Protein 3K8W (pdb70)

Sequence (296 aa):
DAAGLAISDRMTAQIKGLTQAQRNANDGISLAQTAEGALGEISNNLQRIRELAVQASNGTNTQTDRDALQAEVTQLQSEIQRVAEQTSFNGQKLLDGSFNGVQQFQIGANAGETIGVSKIMNAQTASLGGSLTRTTSTIDATDLTKYDTAMAAGDLTINGVDVGKIDAASTAQERAAQLTEAINRVSSQTNVGASYDKTTGQVTLTSNAAIAVAGAANDATVAGWANNATTGTATTTTGINSLTVSSFTNAQQTITQIDNALKDINTARADLGAVQNRFTSTVANLQSMTENLSSAL

Secondary structure (DSSP, 8-state):
-HHHHHHHHHHHHHHHHHHHHHHHHHHHHHHHHHHHHHHHHHHHHHHHHHHHHHHHTSTT--HHHHHHHHHHHHHHHHHHHHHHHH-EETTEE-SSS---EEEEE-SSSTT-EEEEEPPP--STTTTT-EEEEEEEEEEGGG-TTTTS-B-TTSSEETTEE---BPPPSSHHHHHHHHHHHHHHTHHHHSEEEEEETTTTEEEEEESS-EEEESS---HHHHSS--EEEESEEEEEESSTT---SSHHHHHHHHHHHHHHHHHHHHHHHHHHHHHHHHHHHHHHHHHHHHHHHHH-

Radius of gyration: 28.45 Å; Cα contacts (8 Å, |Δi|>4): 574; chains: 1; bounding box: 33×38×103 Å

Organism: NCBI:txid90322

InterPro domains:
  IPR001029 Flagellin, N-terminal domain [PF00669] (5-142)
  IPR001029 Flagellin, N-terminal domain [PR00207] (37-54)
  IPR001029 Flagellin, N-terminal domain [PR00207] (76-95)
  IPR001029 Flagellin, N-terminal domain [PR00207] (111-134)
  IPR001492 Flagellin [PTHR42792] (3-383)
  IPR010810 Flagellin hook, IN motif [PF07196] (197-250)
  IPR042187 Flagellin, C-terminal domain, subdomain 2 [G3DSA:6.10.10.10] (334-382)
  IPR046358 Flagellin, C-terminal domain [PF00700] (297-382)

Nearest PDB structures (foldseek):
  3k8w-assembly1_A  TM=1.003E+00  e=1.531E-48  Sphingomonas sp. A1
  3k8v-assembly1_A  TM=9.924E-01  e=1.012E-45  Sphingomonas sp. A1
  2zbi-assembly1_A  TM=9.792E-01  e=4.418E-40  Sphingomonas sp. A1
  9atl-assembly1_K  TM=6.495E-01  e=8.759E-22  Stenotrophomonas maltophilia
  6x80-assembly1_D  TM=6.180E-01  e=6.344E-13  Campylobacter jejuni

Foldseek 3Di:
DVVVVVVVVVLVLQLVLLVVLLVLLVLLLVLLVLLLVLLVVLLVLLVLLLVLLVVLLDLVDALVRQVVSQVSNLVSLVVQQCSQQPRDRPPHRQAQQPQAKDWTRNGSDPPRTDIQHGFYRSRQQAQLFKDKWWKDKDALQLLQQLQDWDAFFAKDKQNHTLHTDHRDDGSLVLLVRLQRSCQNCCVVRQKHWDQDPVRRMIMIIHRFFIAIDGDNQDCSHNVHGGDGGDTDTDMGHGNVVQGSSHSNSSVSSNNSSVSSSVSSVVSSVSSVVSSVVSVVSSVVSVVVSVVSVVVD

CATH classification: 1.20.1330.10 (+1 more: 3.30.70.2120)

Solvent-accessible surface area: 14282 Å² total; per-residue (Å²): 146,83,66,28,128,60,72,54,99,124,44,64,63,63,50,143,19,18,46,79,1,42,125,37,0,88,76,0,21,32,5,0,93,47,0,53,41,14,0,15,95,0,14,84,14,0,91,141,0,70,122,17,0,79,95,1,18,88,78,119,30,71,13,102,62,16,68,59,14,30,57,77,0,74,124,13,20,71,61,0,41,101,13,0,75,100,18,47,55,146,72,72,86,0,0,35,26,74,3,94,40,48,119,29,67,20,10,36,89,104,69,71,50,7,23,1,72,139,5,49,48,0,46,14,56,38,3,7,27,80,21,101,28,15,20,18,81,24,61,2,95,74,0,92,104,66,90,58,64,1,60,70,27,25,2,20,0,57,70,26,58,10,19,162,11,94,52,6,91,66,13,83,74,0,0,40,36,1,4,70,5,0,6,158,21,0,73,116,6,77,0,0,0,14,36,66,156,136,85,22,67,1,34,0,8,4,125,52,51,0,33,3,46,24,85,31,85,39,41,42,9,0,4,13,43,60,70,77,96,12,37,94,89,34,88,55,70,1,0,81,50,2,21,0,5,0,55,20,4,0,73,27,0,33,86,2,1,54,48,0,25,128,44,0,80,83,10,70,64,77,5,21,56,11,26,104,131,0,83,63,24,35,56,84,2,86,56,90,22,120,105,34,57,95,61,183

B-factor: mean 17.15, std 7.59, range [8.48, 100.41]

Structure (mmCIF, N/CA/C/O backbone):
data_3K8W
#
_entry.id   3K8W
#
_cell.length_a   49.894
_cell.length_b   71.317
_cell.length_c   50.976
_cell.angle_alpha   90.00
_cell.angle_beta   117.13
_cell.angle_gamma   90.00
#
_symmetry.space_group_name_H-M   'P 1 21 1'
#
loop_
_entity.id
_entity.type
_entity.pdbx_description
1 polymer 'Flagellin homolog'
2 water water
#
loop_
_atom_site.group_PDB
_atom_site.id
_atom_site.type_symbol
_atom_site.label_atom_id
_atom_site.label_alt_id
_atom_site.label_comp_id
_atom_site.label_asym_id
_atom_site.label_entity_id
_atom_site.label_seq_id
_atom_site.pdbx_PDB_ins_code
_atom_site.Cartn_x
_atom_site.Cartn_y
_atom_site.Cartn_z
_atom_site.occupancy
_atom_site.B_iso_or_equiv
_atom_site.auth_seq_id
_atom_site.auth_comp_id
_atom_site.auth_asym_id
_atom_site.auth_atom_id
_atom_site.pdbx_PDB_model_num
ATOM 1 N N . ASP A 1 24 ? -25.712 10.586 -44.729 1.00 20.02 44 ASP A N 1
ATOM 2 C CA . ASP A 1 24 ? -26.559 9.381 -44.975 1.00 19.83 44 ASP A CA 1
ATOM 3 C C . ASP A 1 24 ? -26.909 8.647 -43.676 1.00 19.43 44 ASP A C 1
ATOM 4 O O . ASP A 1 24 ? -26.525 9.083 -42.587 1.00 19.38 44 ASP A O 1
ATOM 9 N N . ALA A 1 25 ? -27.637 7.538 -43.805 1.00 18.92 45 ALA A N 1
ATOM 10 C CA . ALA A 1 25 ? -28.061 6.732 -42.658 1.00 18.33 45 ALA A CA 1
ATOM 11 C C . ALA A 1 25 ? -26.886 6.189 -41.841 1.00 17.98 45 ALA A C 1
ATOM 12 O O . ALA A 1 25 ? -26.965 6.116 -40.613 1.00 17.82 45 ALA A O 1
ATOM 14 N N . ALA A 1 26 ? -25.806 5.811 -42.523 1.00 17.51 46 ALA A N 1
ATOM 15 C CA . ALA A 1 26 ? -24.590 5.345 -41.853 1.00 17.15 46 ALA A CA 1
ATOM 16 C C . ALA A 1 26 ? -23.936 6.465 -41.043 1.00 16.89 46 ALA A C 1
ATOM 17 O O . ALA A 1 26 ? -23.444 6.232 -39.938 1.00 16.69 46 ALA A O 1
ATOM 19 N N . GLY A 1 27 ? -23.947 7.676 -41.598 1.00 16.63 47 GLY A N 1
ATOM 20 C CA . GLY A 1 27 ? -23.398 8.854 -40.927 1.00 16.41 47 GLY A CA 1
ATOM 21 C C . GLY A 1 27 ? -24.184 9.264 -39.695 1.00 16.26 47 GLY A C 1
ATOM 22 O O . GLY A 1 27 ? -23.600 9.673 -38.687 1.00 16.29 47 GLY A O 1
ATOM 23 N N . LEU A 1 28 ? -25.510 9.157 -39.780 1.00 15.95 48 LEU A N 1
ATOM 24 C CA . LEU A 1 28 ? -26.393 9.428 -38.644 1.00 15.80 48 LEU A CA 1
ATOM 25 C C . LEU A 1 28 ? -26.129 8.453 -37.499 1.00 15.54 48 LEU A C 1
ATOM 26 O O . LEU A 1 28 ? -26.121 8.847 -36.332 1.00 15.52 48 LEU A O 1
ATOM 31 N N . ALA A 1 29 ? -25.907 7.186 -37.848 1.00 15.25 49 ALA A N 1
ATOM 32 C CA . ALA A 1 29 ? -25.608 6.140 -36.870 1.00 15.02 49 ALA A CA 1
ATOM 33 C C . ALA A 1 29 ? -24.266 6.376 -36.177 1.00 14.95 49 ALA A C 1
ATOM 34 O O . ALA A 1 29 ? -24.135 6.147 -34.971 1.00 14.83 49 ALA A O 1
ATOM 36 N N . ILE A 1 30 ? -23.279 6.832 -36.948 1.00 14.86 50 ILE A N 1
ATOM 37 C CA . ILE A 1 30 ? -21.958 7.176 -36.415 1.00 14.94 50 ILE A 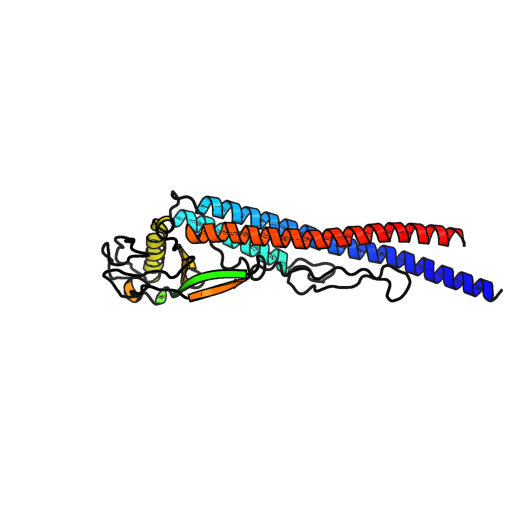CA 1
ATOM 38 C C . ILE A 1 30 ? -22.064 8.357 -35.448 1.00 15.08 50 ILE A C 1
ATOM 39 O O . ILE A 1 30 ? -21.486 8.325 -34.356 1.00 14.82 50 ILE A O 1
ATOM 44 N N . SER A 1 31 ? -22.811 9.384 -35.853 1.00 15.27 51 SER A N 1
ATOM 45 C CA . SER A 1 31 ? -23.068 10.551 -35.007 1.00 15.67 51 SER A CA 1
ATOM 46 C C . SER A 1 31 ? -23.752 10.161 -33.699 1.00 15.71 51 SER A C 1
ATOM 47 O O . SER A 1 31 ? -23.384 10.656 -32.633 1.00 15.79 51 SER A O 1
ATOM 50 N N . ASP A 1 32 ? -24.736 9.267 -33.792 1.00 15.74 52 ASP A N 1
ATOM 51 C CA . ASP A 1 32 ? -25.440 8.750 -32.619 1.00 15.97 52 ASP A CA 1
ATOM 52 C C . ASP A 1 32 ? -24.508 7.976 -31.689 1.00 15.84 52 ASP A C 1
ATOM 53 O O . ASP A 1 32 ? -24.603 8.105 -30.467 1.00 15.95 52 ASP A O 1
ATOM 58 N N . ARG A 1 33 ? -23.608 7.182 -32.269 1.00 15.68 53 ARG A N 1
ATOM 59 C CA . ARG A 1 33 ? -22.615 6.447 -31.486 1.00 15.62 53 ARG A CA 1
ATOM 60 C C . ARG A 1 33 ? -21.710 7.418 -30.730 1.00 15.73 53 ARG A C 1
ATOM 61 O O . ARG A 1 33 ? -21.496 7.268 -29.526 1.00 15.51 53 ARG A O 1
ATOM 69 N N . MET A 1 34 ? -21.198 8.419 -31.443 1.00 15.90 54 MET A N 1
ATOM 70 C CA . MET A 1 34 ? -20.318 9.426 -30.850 1.00 16.27 54 MET A CA 1
ATOM 71 C C . MET A 1 34 ? -21.024 10.237 -29.765 1.00 16.17 54 MET A C 1
ATOM 72 O O . MET A 1 34 ? -20.419 10.566 -28.746 1.00 16.25 54 MET A O 1
ATOM 77 N N . THR A 1 35 ? -22.303 10.540 -29.986 1.00 16.08 55 THR A N 1
ATOM 78 C CA . THR A 1 35 ? -23.123 11.245 -28.998 1.00 16.01 55 THR A CA 1
ATOM 79 C C . THR A 1 35 ? -23.284 10.409 -27.725 1.00 15.93 55 THR A C 1
ATOM 80 O O . THR A 1 35 ? -23.100 10.920 -26.616 1.00 15.86 55 THR A O 1
ATOM 84 N N . ALA A 1 36 ? -23.605 9.126 -27.896 1.00 15.73 56 ALA A N 1
ATOM 85 C CA . ALA A 1 36 ? -23.738 8.190 -26.778 1.00 15.67 56 ALA A CA 1
ATOM 86 C C . ALA A 1 36 ? -22.438 8.081 -25.988 1.00 15.67 56 ALA A C 1
ATOM 87 O O . ALA A 1 36 ? -22.449 8.048 -24.754 1.00 15.50 56 ALA A O 1
ATOM 89 N N . GLN A 1 37 ? -21.320 8.036 -26.709 1.00 15.64 57 GLN A N 1
ATOM 90 C CA . GLN A 1 37 ? -20.005 7.936 -26.085 1.00 15.84 57 GLN A CA 1
ATOM 91 C C . GLN A 1 37 ? -19.628 9.221 -25.345 1.00 15.87 57 GLN A C 1
ATOM 92 O O . GLN A 1 37 ? -19.189 9.161 -24.198 1.00 15.85 57 GLN A O 1
ATOM 98 N N . ILE A 1 38 ? -19.820 10.374 -25.987 1.00 15.93 58 ILE A N 1
ATOM 99 C CA . ILE A 1 38 ? -19.529 11.668 -25.354 1.00 16.05 58 ILE A CA 1
ATOM 100 C C . ILE A 1 38 ? -20.364 11.878 -24.085 1.00 15.91 58 ILE A C 1
ATOM 101 O O . ILE A 1 38 ? -19.817 12.221 -23.037 1.00 15.98 58 ILE A O 1
ATOM 106 N N . LYS A 1 39 ? -21.674 11.649 -24.181 1.00 15.74 59 LYS A N 1
ATOM 107 C CA . LYS A 1 39 ? -22.574 11.776 -23.029 1.00 15.56 59 LYS A CA 1
ATOM 108 C C . LYS A 1 39 ? -22.238 10.766 -21.932 1.00 15.31 59 LYS A C 1
ATOM 109 O O . LYS A 1 39 ? -22.290 11.092 -20.743 1.00 15.21 59 LYS A O 1
ATOM 115 N N . GLY A 1 40 ? -21.895 9.548 -22.345 1.00 15.00 60 GLY A N 1
ATOM 116 C CA . GLY A 1 40 ? -21.539 8.475 -21.418 1.00 14.75 60 GLY A CA 1
ATOM 117 C C . GLY A 1 40 ? -20.249 8.752 -20.670 1.00 14.67 60 GLY A C 1
ATOM 118 O O . GLY A 1 40 ? -20.185 8.580 -19.451 1.00 14.53 60 GLY A O 1
ATOM 119 N N . LEU A 1 41 ? -19.227 9.189 -21.403 1.00 14.60 61 LEU A N 1
ATOM 120 C CA . LEU A 1 41 ? -17.914 9.484 -20.821 1.00 14.65 61 LEU A CA 1
ATOM 121 C C . LEU A 1 41 ? -17.926 10.745 -19.959 1.00 14.60 61 LEU A C 1
ATOM 122 O O . LEU A 1 41 ? -17.170 10.840 -18.991 1.00 14.64 61 LEU A O 1
ATOM 127 N N . THR A 1 42 ? -18.779 11.704 -20.316 1.00 14.51 62 THR A N 1
ATOM 128 C CA . THR A 1 42 ? -18.945 12.933 -19.536 1.00 14.56 62 THR A CA 1
ATOM 129 C C . THR A 1 42 ? -19.606 12.624 -18.190 1.00 14.26 62 THR A C 1
ATOM 130 O O . THR A 1 42 ? -19.188 13.143 -17.152 1.00 14.26 62 THR A O 1
ATOM 134 N N . GLN A 1 43 ? -20.625 11.766 -18.212 1.00 14.00 63 GLN A N 1
ATOM 135 C CA . GLN A 1 43 ? -21.258 11.299 -16.979 1.00 13.71 63 GLN A CA 1
ATOM 136 C C . GLN A 1 43 ? -20.298 10.430 -16.160 1.00 13.70 63 GLN A C 1
ATOM 137 O O . GLN A 1 43 ? -20.299 10.491 -14.927 1.00 13.59 63 GLN A O 1
ATOM 143 N N . ALA A 1 44 ? -19.478 9.637 -16.851 1.00 13.64 64 ALA A N 1
ATOM 144 C CA . ALA A 1 44 ? -18.459 8.809 -16.201 1.00 13.82 64 ALA A CA 1
ATOM 145 C C . ALA A 1 44 ? -17.460 9.651 -15.407 1.00 13.97 64 ALA A C 1
ATOM 146 O O . ALA A 1 44 ? -17.017 9.243 -14.331 1.00 13.84 64 ALA A O 1
ATOM 148 N N . GLN A 1 45 ? -17.117 10.824 -15.940 1.00 14.19 65 GLN A N 1
ATOM 149 C CA . GLN A 1 45 ? -16.237 11.773 -15.250 1.00 14.60 65 GLN A CA 1
ATOM 150 C C . GLN A 1 45 ? -16.868 12.292 -13.958 1.00 14.48 65 GLN A C 1
ATOM 151 O O . GLN A 1 45 ? -16.199 12.371 -12.926 1.00 14.45 65 GLN A O 1
ATOM 157 N N . ARG A 1 46 ? -18.153 12.642 -14.027 1.00 14.31 66 ARG A N 1
ATOM 158 C CA . ARG A 1 46 ? -18.911 13.072 -12.850 1.00 14.36 66 ARG A CA 1
ATOM 159 C C . ARG A 1 46 ? -19.028 11.938 -11.834 1.00 14.16 66 ARG A C 1
ATOM 160 O O . ARG A 1 46 ? -18.903 12.161 -10.626 1.00 13.99 66 ARG A O 1
ATOM 168 N N . ASN A 1 47 ? -19.259 10.726 -12.340 1.00 13.78 67 ASN A N 1
ATOM 169 C CA . ASN A 1 47 ? -19.307 9.517 -11.522 1.00 13.61 67 ASN A CA 1
ATOM 170 C C . ASN A 1 47 ? -17.995 9.264 -10.780 1.00 13.61 67 ASN A C 1
ATOM 171 O O . ASN A 1 47 ? -17.999 8.902 -9.601 1.00 13.40 67 ASN A O 1
ATOM 176 N N . ALA A 1 48 ? -16.879 9.457 -11.483 1.00 13.59 68 ALA A N 1
ATOM 177 C CA . ALA A 1 48 ? -15.545 9.274 -10.914 1.00 13.79 68 ALA A CA 1
ATOM 178 C C . ALA A 1 48 ? -15.238 10.314 -9.839 1.00 13.87 68 ALA A C 1
ATOM 179 O O . ALA A 1 48 ? -14.595 9.999 -8.836 1.00 13.92 68 ALA A O 1
ATOM 181 N N . ASN A 1 49 ? -15.700 11.545 -10.055 1.00 14.14 69 ASN A N 1
ATOM 182 C CA . ASN A 1 49 ? -15.575 12.604 -9.056 1.00 14.42 69 ASN A CA 1
ATOM 183 C C . ASN A 1 49 ? -16.310 12.233 -7.768 1.00 14.31 69 ASN A C 1
ATOM 184 O O . ASN A 1 49 ? -15.770 12.401 -6.672 1.00 14.12 69 ASN A O 1
ATOM 189 N N . ASP A 1 50 ? -17.531 11.715 -7.911 1.00 14.28 70 ASP A N 1
ATOM 190 C CA . ASP A 1 50 ? -18.325 11.255 -6.768 1.00 14.29 70 ASP A CA 1
ATOM 191 C C . ASP A 1 50 ? -17.641 10.103 -6.030 1.00 14.06 70 ASP A C 1
ATOM 192 O O . ASP A 1 50 ? -17.604 10.084 -4.798 1.00 13.87 70 ASP A O 1
ATOM 197 N N . GLY A 1 51 ? -17.099 9.152 -6.792 1.00 13.85 71 GLY A N 1
ATOM 198 C CA . GLY A 1 51 ? -16.360 8.020 -6.231 1.00 13.51 71 GLY A CA 1
ATOM 199 C C . GLY A 1 51 ? -15.122 8.447 -5.463 1.00 13.28 71 GLY A C 1
ATOM 200 O O . GLY A 1 51 ? -14.889 7.986 -4.344 1.00 13.25 71 GLY A O 1
ATOM 201 N N . ILE A 1 52 ? -14.333 9.329 -6.076 1.00 13.00 72 ILE A N 1
ATOM 202 C CA . ILE A 1 52 ? -13.170 9.952 -5.440 1.00 12.88 72 ILE A CA 1
ATOM 203 C C . ILE A 1 52 ? -13.562 10.615 -4.119 1.00 12.32 72 ILE A C 1
ATOM 204 O O . ILE A 1 52 ? -12.895 10.431 -3.096 1.00 12.08 72 ILE A O 1
ATOM 209 N N . SER A 1 53 ? -14.658 11.369 -4.156 1.00 11.74 73 SER A N 1
ATOM 210 C CA . SER A 1 53 ? -15.142 12.125 -3.005 1.00 11.35 73 SER A CA 1
ATOM 211 C C . SER A 1 53 ? -15.557 11.221 -1.848 1.00 11.21 73 SER A C 1
ATOM 212 O O . SER A 1 53 ? -15.321 11.551 -0.682 1.00 11.24 73 SER A O 1
ATOM 215 N N . LEU A 1 54 ? -16.168 10.082 -2.174 1.00 10.91 74 LEU A N 1
ATOM 216 C CA . LEU A 1 54 ? -16.532 9.085 -1.167 1.00 10.80 74 LEU A CA 1
ATOM 217 C C . LEU A 1 54 ? -15.285 8.516 -0.482 1.00 10.68 74 LEU A C 1
ATOM 218 O O . LEU A 1 54 ? -15.222 8.449 0.747 1.00 10.62 74 LEU A O 1
ATOM 223 N N . ALA A 1 55 ? -14.300 8.116 -1.284 1.00 10.69 75 ALA A N 1
ATOM 224 C CA . ALA A 1 55 ? -13.049 7.562 -0.766 1.00 10.76 75 ALA A CA 1
ATOM 225 C C . ALA A 1 55 ? -12.307 8.579 0.101 1.00 10.80 75 ALA A C 1
ATOM 226 O O . ALA A 1 55 ? -11.769 8.228 1.153 1.00 10.94 75 ALA A O 1
ATOM 228 N N . GLN A 1 56 ? -12.302 9.836 -0.344 1.00 10.88 76 GLN A N 1
ATOM 229 C CA . GLN A 1 56 ? -11.682 10.940 0.395 1.00 11.01 76 GLN A CA 1
ATOM 230 C C . GLN A 1 56 ? -12.382 11.190 1.731 1.00 10.80 76 GLN A C 1
ATOM 231 O O . GLN A 1 56 ? -11.729 11.500 2.730 1.00 11.09 76 GLN A O 1
ATOM 237 N N . THR A 1 57 ? -13.708 11.045 1.741 1.00 10.51 77 THR A N 1
ATOM 238 C CA . THR A 1 57 ? -14.499 11.174 2.965 1.00 10.17 77 THR A CA 1
ATOM 239 C C . THR A 1 57 ? -14.118 10.097 3.986 1.00 10.26 77 THR A C 1
ATOM 240 O O . THR A 1 57 ? -13.884 10.401 5.158 1.00 9.98 77 THR A O 1
ATOM 244 N N . ALA A 1 58 ? -14.049 8.848 3.528 1.00 10.36 78 ALA A N 1
ATOM 245 C CA . ALA A 1 58 ? -13.691 7.723 4.389 1.00 10.72 78 ALA A CA 1
ATOM 246 C C . ALA A 1 58 ? -12.273 7.857 4.942 1.00 10.90 78 ALA A C 1
ATOM 247 O O . ALA A 1 58 ? -12.062 7.684 6.143 1.00 10.99 78 ALA A O 1
ATOM 249 N N . GLU A 1 59 ? -11.316 8.184 4.072 1.00 11.12 79 GLU A N 1
ATOM 250 C CA . GLU A 1 59 ? -9.917 8.336 4.481 1.00 11.60 79 GLU A CA 1
ATOM 251 C C . GLU A 1 59 ? -9.741 9.449 5.515 1.00 11.32 79 GLU A C 1
ATOM 252 O O . GLU A 1 59 ? -9.011 9.280 6.495 1.00 11.36 79 GLU A O 1
ATOM 258 N N . GLY A 1 60 ? -10.421 10.573 5.294 1.00 11.11 80 GLY A N 1
ATOM 259 C CA . GLY A 1 60 ? -10.371 11.712 6.212 1.00 10.98 80 GLY A CA 1
ATOM 260 C C . GLY A 1 60 ? -10.903 11.378 7.592 1.00 10.94 80 GLY A C 1
ATOM 261 O O . GLY A 1 60 ? -10.281 11.714 8.606 1.00 10.89 80 GLY A O 1
ATOM 262 N N . ALA A 1 61 ? -12.051 10.705 7.627 1.00 10.72 81 ALA A N 1
ATOM 263 C CA . ALA A 1 61 ? -12.687 10.310 8.882 1.00 10.76 81 ALA A CA 1
ATOM 264 C C . ALA A 1 61 ? -11.846 9.296 9.655 1.00 10.86 81 ALA A C 1
ATOM 265 O O . ALA A 1 61 ? -11.796 9.339 10.886 1.00 10.90 81 ALA A O 1
ATOM 267 N N . LEU A 1 62 ? -11.179 8.398 8.929 1.00 11.00 82 LEU A N 1
ATOM 268 C CA . LEU A 1 62 ? -10.260 7.441 9.547 1.00 11.24 82 LEU A CA 1
ATOM 269 C C . LEU A 1 62 ? -9.088 8.146 10.230 1.00 11.32 82 LEU A C 1
ATOM 270 O O . LEU A 1 62 ? -8.624 7.707 11.285 1.00 11.43 82 LEU A O 1
ATOM 275 N N . GLY A 1 63 ? -8.627 9.243 9.630 1.00 11.51 83 GLY A N 1
ATOM 276 C CA . GLY A 1 63 ? -7.583 10.079 10.225 1.00 11.76 83 GLY A CA 1
ATOM 277 C C . GLY A 1 63 ? -8.027 10.730 11.522 1.00 11.97 83 GLY A C 1
ATOM 278 O O . GLY A 1 63 ? -7.236 10.871 12.458 1.00 11.87 83 GLY A O 1
ATOM 279 N N . GLU A 1 64 ? -9.296 11.128 11.578 1.00 12.10 84 GLU A N 1
ATOM 280 C CA . GLU A 1 64 ? -9.869 11.708 12.791 1.00 12.62 84 GLU A CA 1
ATOM 281 C C . GLU A 1 64 ? -9.921 10.686 13.922 1.00 12.58 84 GLU A C 1
ATOM 282 O O . GLU A 1 64 ? -9.646 11.017 15.076 1.00 12.65 84 GLU A O 1
ATOM 288 N N . ILE A 1 65 ? -10.262 9.445 13.580 1.00 12.62 85 ILE A N 1
ATOM 289 C CA . ILE A 1 65 ? -10.224 8.341 14.540 1.00 12.67 85 ILE A CA 1
ATOM 290 C C . ILE A 1 65 ? -8.789 8.118 15.028 1.00 12.87 85 ILE A C 1
ATOM 291 O O . ILE A 1 65 ? -8.559 7.974 16.230 1.00 12.83 85 ILE A O 1
ATOM 296 N N . SER A 1 66 ? -7.836 8.122 14.096 1.00 13.05 86 SER A N 1
ATOM 297 C CA . SER A 1 66 ? -6.414 7.986 14.424 1.00 13.36 86 SER A CA 1
ATOM 298 C C . SER A 1 66 ? -5.961 9.032 15.446 1.00 13.44 86 SER A C 1
ATOM 299 O O . SER A 1 66 ? -5.253 8.700 16.397 1.00 13.33 86 SER A O 1
ATOM 302 N N . ASN A 1 67 ? -6.386 10.282 15.253 1.00 13.53 87 ASN A N 1
ATOM 303 C CA . ASN A 1 67 ? -6.077 11.369 16.187 1.00 13.82 87 ASN A CA 1
ATOM 304 C C . ASN A 1 67 ? -6.555 11.079 17.609 1.00 13.59 87 ASN A C 1
ATOM 305 O O . ASN A 1 67 ? -5.833 11.332 18.578 1.00 13.54 87 ASN A O 1
ATOM 310 N N . ASN A 1 68 ? -7.768 10.543 17.722 1.00 13.33 88 ASN A N 1
ATOM 311 C CA . ASN A 1 68 ? -8.328 10.151 19.013 1.00 13.20 88 ASN A CA 1
ATOM 312 C C . ASN A 1 68 ? -7.623 8.937 19.613 1.00 12.94 88 ASN A C 1
ATOM 313 O O . ASN A 1 68 ? -7.418 8.874 20.826 1.00 12.67 88 ASN A O 1
ATOM 318 N N . LEU A 1 69 ? -7.245 7.987 18.756 1.00 12.65 89 LEU A N 1
ATOM 319 C CA . LEU A 1 69 ? -6.456 6.825 19.175 1.00 12.50 89 LEU A CA 1
ATOM 320 C C . LEU A 1 69 ? -5.106 7.241 19.756 1.00 12.56 89 LEU A C 1
ATOM 321 O O . LEU A 1 69 ? -4.651 6.666 20.747 1.00 12.47 89 LEU A O 1
ATOM 326 N N . GLN A 1 70 ? -4.481 8.245 19.138 1.00 12.69 90 GLN A N 1
ATOM 327 C CA . GLN A 1 70 ? -3.210 8.801 19.611 1.00 12.79 90 GLN A CA 1
ATOM 328 C C . GLN A 1 70 ? -3.331 9.324 21.037 1.00 12.71 90 GLN A C 1
ATOM 329 O O . GLN A 1 70 ? -2.427 9.137 21.856 1.00 12.49 90 GLN A O 1
ATOM 335 N N . ARG A 1 71 ? -4.453 9.980 21.321 1.00 12.55 91 ARG A N 1
ATOM 336 C CA . ARG A 1 71 ? -4.703 10.549 22.640 1.00 12.77 91 ARG A CA 1
ATOM 337 C C . ARG A 1 71 ? -4.881 9.464 23.701 1.00 12.34 91 ARG A C 1
ATOM 338 O O . ARG A 1 71 ? -4.321 9.569 24.792 1.00 12.31 91 ARG A O 1
ATOM 346 N N . ILE A 1 72 ? -5.627 8.410 23.368 1.00 11.84 92 ILE A N 1
ATOM 347 C CA . ILE A 1 72 ? -5.769 7.255 24.263 1.00 11.50 92 ILE A CA 1
ATOM 348 C C . ILE A 1 72 ? -4.407 6.607 24.531 1.00 11.20 92 ILE A C 1
ATOM 349 O O . ILE A 1 72 ? -4.076 6.287 25.679 1.00 11.17 92 ILE A O 1
ATOM 354 N N . ARG A 1 73 ? -3.622 6.430 23.470 1.00 10.97 93 ARG A N 1
ATOM 355 C CA . ARG A 1 73 ? -2.300 5.811 23.571 1.00 10.77 93 ARG A CA 1
ATOM 356 C C . ARG A 1 73 ? -1.398 6.573 24.542 1.00 10.83 93 ARG A C 1
ATOM 357 O O . ARG A 1 73 ? -0.748 5.970 25.395 1.00 10.77 93 ARG A O 1
ATOM 365 N N . GLU A 1 74 ? -1.383 7.898 24.403 1.00 10.96 94 GLU A N 1
ATOM 366 C CA . GLU A 1 74 ? -0.601 8.790 25.257 1.00 11.22 94 GLU A CA 1
ATOM 367 C C . GLU A 1 74 ? -1.027 8.670 26.721 1.00 10.91 94 GLU A C 1
ATOM 368 O O . GLU A 1 74 ? -0.183 8.578 27.614 1.00 10.75 94 GLU A O 1
ATOM 374 N N . LEU A 1 75 ? -2.338 8.659 26.953 1.00 10.59 95 LEU A N 1
ATOM 375 C CA . LEU A 1 75 ? -2.892 8.500 28.298 1.00 10.32 95 LEU A CA 1
ATOM 376 C C . LEU A 1 75 ? -2.508 7.162 28.923 1.00 10.13 95 LEU A C 1
ATOM 377 O O . LEU A 1 75 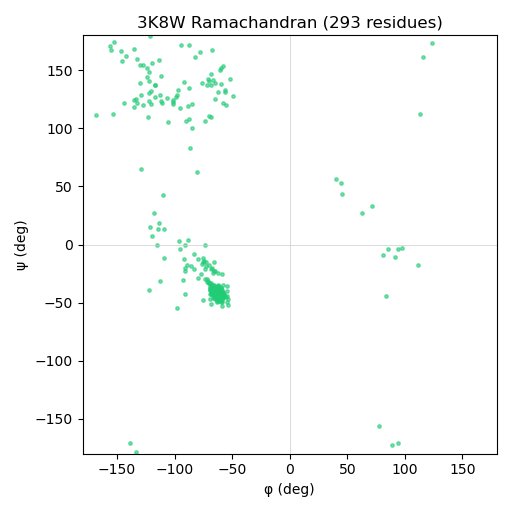? -2.281 7.082 30.131 1.00 9.94 95 LEU A O 1
ATOM 382 N N . ALA A 1 76 ? -2.429 6.122 28.093 1.00 9.93 96 ALA A N 1
ATOM 383 C CA . ALA A 1 76 ? -2.027 4.790 28.550 1.00 9.91 96 ALA A CA 1
ATOM 384 C C . ALA A 1 76 ? -0.558 4.750 28.972 1.00 9.98 96 ALA A C 1
ATOM 385 O O . ALA A 1 76 ? -0.205 4.071 29.939 1.00 10.01 96 ALA A O 1
ATOM 387 N N . VAL A 1 77 ? 0.287 5.483 28.247 1.00 9.90 97 VAL A N 1
ATOM 388 C CA . VAL A 1 77 ? 1.698 5.640 28.615 1.00 9.83 97 VAL A CA 1
ATOM 389 C C . VAL A 1 77 ? 1.799 6.350 29.971 1.00 10.02 97 VAL A C 1
ATOM 390 O O . VAL A 1 77 ? 2.585 5.946 30.832 1.00 9.95 97 VAL A O 1
ATOM 394 N N . GLN A 1 78 ? 0.984 7.386 30.160 1.00 10.12 98 GLN A N 1
ATOM 395 C CA . GLN A 1 78 ? 0.947 8.117 31.429 1.00 10.49 98 GLN A CA 1
ATOM 396 C C . GLN A 1 78 ? 0.438 7.245 32.577 1.00 10.37 98 GLN A C 1
ATOM 397 O O . GLN A 1 78 ? 1.041 7.219 33.653 1.00 10.48 98 GLN A O 1
ATOM 403 N N . ALA A 1 79 ? -0.661 6.529 32.333 1.00 10.33 99 ALA A N 1
ATOM 404 C CA . ALA A 1 79 ? -1.309 5.691 33.348 1.00 10.51 99 ALA A CA 1
ATOM 405 C C . ALA A 1 79 ? -0.445 4.518 33.798 1.00 10.70 99 ALA A C 1
ATOM 406 O O . ALA A 1 79 ? -0.631 3.990 34.897 1.00 10.69 99 ALA A O 1
ATOM 408 N N . SER A 1 80 ? 0.495 4.121 32.944 1.00 10.97 100 SER A N 1
ATOM 409 C CA . SER A 1 80 ? 1.384 2.999 33.231 1.00 11.42 100 SER A CA 1
ATOM 410 C C . SER A 1 80 ? 2.430 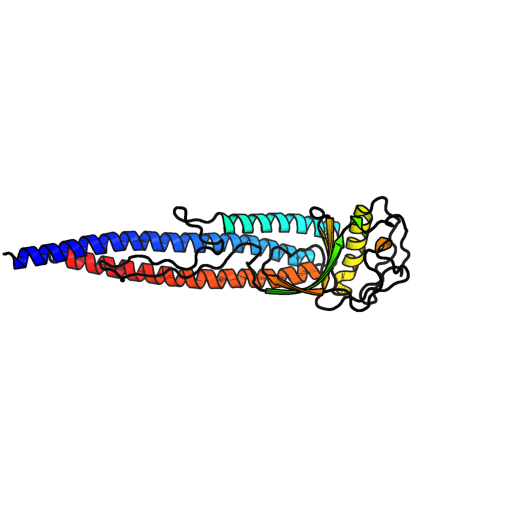3.316 34.294 1.00 11.83 100 SER A C 1
ATOM 411 O O . SER A 1 80 ? 3.014 2.402 34.881 1.00 12.07 100 SER A O 1
ATOM 414 N N . ASN A 1 81 ? 2.668 4.601 34.546 1.00 12.08 101 ASN A N 1
ATOM 415 C CA . ASN A 1 81 ? 3.722 4.989 35.480 1.00 12.42 101 ASN A CA 1
ATOM 416 C C . ASN A 1 81 ? 3.412 4.662 36.936 1.00 12.50 101 ASN A C 1
ATOM 417 O O . ASN A 1 81 ? 2.279 4.816 37.389 1.00 12.74 101 ASN A O 1
ATOM 422 N N . GLY A 1 82 ? 4.440 4.218 37.658 1.00 12.62 102 GLY A N 1
ATOM 423 C CA . GLY A 1 82 ? 4.290 3.723 39.024 1.00 12.72 102 GLY A CA 1
ATOM 424 C C . GLY A 1 82 ? 4.050 4.756 40.109 1.00 12.76 102 GLY A C 1
ATOM 425 O O . GLY A 1 82 ? 3.914 4.399 41.276 1.00 13.00 102 GLY A O 1
ATOM 426 N N . THR A 1 83 ? 3.999 6.032 39.736 1.00 12.77 103 THR A N 1
ATOM 427 C CA . THR A 1 83 ? 3.705 7.099 40.699 1.00 12.87 103 THR A CA 1
ATOM 428 C C . THR A 1 83 ? 2.213 7.427 40.796 1.00 12.78 103 THR A C 1
ATOM 429 O O . THR A 1 83 ? 1.791 8.135 41.712 1.00 13.05 103 THR A O 1
ATOM 433 N N . ASN A 1 84 ? 1.421 6.916 39.857 1.00 12.47 104 ASN A N 1
ATOM 434 C CA . ASN A 1 84 ? -0.020 7.170 39.838 1.00 12.30 104 ASN A CA 1
ATOM 435 C C . ASN A 1 84 ? -0.764 6.546 41.016 1.00 11.90 104 ASN A C 1
ATOM 436 O O . ASN A 1 84 ? -0.449 5.435 41.443 1.00 11.97 104 ASN A O 1
ATOM 441 N N . THR A 1 85 ? -1.746 7.277 41.538 1.00 11.55 105 THR A N 1
ATOM 442 C CA . THR A 1 85 ? -2.724 6.706 42.460 1.00 11.26 105 THR A CA 1
ATOM 443 C C . THR A 1 85 ? -3.863 6.129 41.627 1.00 11.06 105 THR A C 1
ATOM 444 O O . THR A 1 85 ? -3.911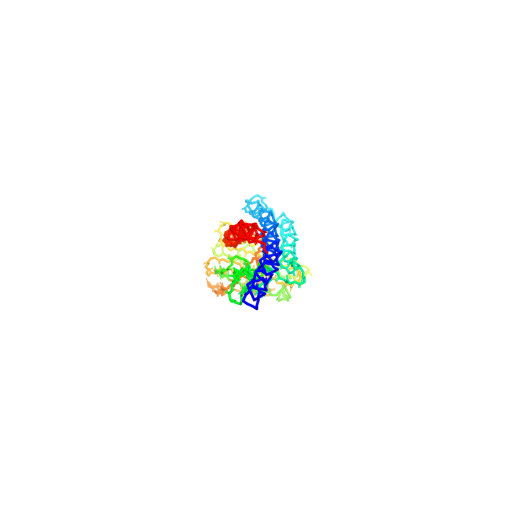 6.340 40.412 1.00 10.88 105 THR A O 1
ATOM 448 N N . GLN A 1 86 ? -4.781 5.416 42.274 1.00 10.83 106 GLN A N 1
ATOM 449 C CA . GLN A 1 86 ? -5.993 4.962 41.597 1.00 10.73 106 GLN A CA 1
ATOM 450 C C . GLN A 1 86 ? -6.839 6.151 41.145 1.00 10.86 106 GLN A C 1
ATOM 451 O O . GLN A 1 86 ? -7.398 6.141 40.047 1.00 10.72 106 GLN A O 1
ATOM 457 N N . THR A 1 87 ? -6.916 7.177 41.991 1.00 11.06 107 THR A N 1
ATOM 458 C CA . THR A 1 87 ? -7.634 8.405 41.654 1.00 11.38 107 THR A CA 1
ATOM 459 C C . THR A 1 87 ? -7.070 9.038 40.374 1.00 11.21 107 THR A C 1
ATOM 460 O O . THR A 1 87 ? -7.833 9.472 39.506 1.00 11.13 107 THR A O 1
ATOM 464 N N . ASP A 1 88 ? -5.741 9.058 40.257 1.00 11.23 108 ASP A N 1
ATOM 465 C CA . ASP A 1 88 ? -5.062 9.530 39.046 1.00 11.22 108 ASP A CA 1
ATOM 466 C C . ASP A 1 88 ? -5.485 8.726 37.818 1.00 11.10 108 ASP A C 1
ATOM 467 O O . ASP A 1 88 ? -5.844 9.303 36.790 1.00 11.00 108 ASP A O 1
ATOM 472 N N . ARG A 1 89 ? -5.440 7.399 37.935 1.00 10.77 109 ARG A N 1
ATOM 473 C CA . ARG A 1 89 ? -5.795 6.509 36.825 1.00 10.60 109 ARG A CA 1
ATOM 474 C C . ARG A 1 89 ? -7.270 6.615 36.441 1.00 10.67 109 ARG A C 1
ATOM 475 O O . ARG A 1 89 ? -7.608 6.533 35.261 1.00 10.55 109 ARG A O 1
ATOM 483 N N . ASP A 1 90 ? -8.137 6.804 37.438 1.00 10.74 110 ASP A N 1
ATOM 484 C CA . ASP A 1 90 ? -9.573 6.981 37.203 1.00 11.09 110 ASP A CA 1
ATOM 485 C C . ASP A 1 90 ? -9.847 8.236 36.381 1.00 11.04 110 ASP A C 1
ATOM 486 O O . ASP A 1 90 ? -10.701 8.225 35.490 1.00 11.04 110 ASP A O 1
ATOM 491 N N . ALA A 1 91 ? -9.117 9.307 36.691 1.00 11.12 111 ALA A N 1
ATOM 492 C CA . ALA A 1 91 ? -9.217 10.569 35.958 1.00 11.16 111 ALA A CA 1
ATOM 493 C C . ALA A 1 91 ? -8.769 10.396 34.509 1.00 11.18 111 ALA A C 1
ATOM 494 O O . ALA A 1 91 ? -9.389 10.939 33.591 1.00 11.25 111 ALA A O 1
ATOM 496 N N . LEU A 1 92 ? -7.699 9.628 34.311 1.00 11.13 112 LEU A N 1
ATOM 497 C CA . LEU A 1 92 ? -7.211 9.316 32.970 1.00 11.16 112 LEU A CA 1
ATOM 498 C C . LEU A 1 92 ? -8.190 8.418 3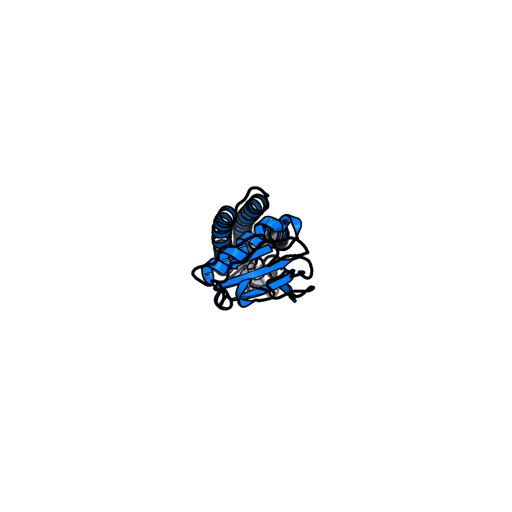2.214 1.00 11.29 112 LEU A C 1
ATOM 499 O O . LEU A 1 92 ? -8.403 8.600 31.015 1.00 11.29 112 LEU A O 1
ATOM 504 N N . GLN A 1 93 ? -8.791 7.464 32.925 1.00 11.39 113 GLN A N 1
ATOM 505 C CA . GLN A 1 93 ? -9.791 6.568 32.338 1.00 11.60 113 GLN A CA 1
ATOM 506 C C . GLN A 1 93 ? -11.053 7.320 31.917 1.00 11.74 113 GLN A C 1
ATOM 507 O O . GLN A 1 93 ? -11.676 6.974 30.911 1.00 11.75 113 GLN A O 1
ATOM 513 N N . ALA A 1 94 ? -11.412 8.352 32.681 1.00 12.08 114 ALA A N 1
ATOM 514 C CA . ALA A 1 94 ? -12.537 9.225 32.339 1.00 12.54 114 ALA A CA 1
ATOM 515 C C . ALA A 1 94 ? -12.331 9.890 30.978 1.00 12.86 114 ALA A C 1
ATOM 516 O O . ALA A 1 94 ? -13.276 10.020 30.195 1.00 13.07 114 ALA A O 1
ATOM 518 N N . GLU A 1 95 ? -11.092 10.296 30.702 1.00 13.28 115 GLU A N 1
ATOM 519 C CA . GLU A 1 95 ? -10.729 10.877 29.410 1.00 13.74 115 GLU A CA 1
ATOM 520 C C . GLU A 1 95 ? -10.775 9.832 28.297 1.00 13.70 115 GLU A C 1
ATOM 521 O O . GLU A 1 95 ? -11.261 10.111 27.199 1.00 13.62 115 GLU A O 1
ATOM 527 N N . VAL A 1 96 ? -10.264 8.636 28.588 1.00 13.72 116 VAL A N 1
ATOM 528 C CA . VAL A 1 96 ? -10.277 7.522 27.634 1.00 13.82 116 VAL A CA 1
ATOM 529 C C . VAL A 1 96 ? -11.710 7.178 27.217 1.00 14.03 116 VAL A C 1
ATOM 530 O O . VAL A 1 96 ? -11.984 6.996 26.033 1.00 14.03 116 VAL A O 1
ATOM 534 N N . THR A 1 97 ? -12.617 7.114 28.192 1.00 14.46 117 THR A N 1
ATOM 535 C CA . THR A 1 97 ? -14.030 6.827 27.930 1.00 14.94 117 THR A CA 1
ATOM 536 C C . THR A 1 97 ? -14.640 7.833 26.945 1.00 15.24 117 THR A C 1
ATOM 537 O O . THR A 1 97 ? -15.352 7.443 26.015 1.00 15.24 117 THR A O 1
ATOM 541 N N . GLN A 1 98 ? -14.335 9.116 27.142 1.00 15.54 118 GLN A N 1
ATOM 542 C CA . GLN A 1 98 ? -14.815 10.183 26.258 1.00 16.05 118 GLN A CA 1
ATOM 543 C C . GLN A 1 98 ? -14.250 10.060 24.844 1.00 15.89 118 GLN A C 1
ATOM 544 O O . GLN A 1 98 ? -14.960 10.298 23.863 1.00 15.72 118 GLN A O 1
ATOM 550 N N . LEU A 1 99 ? -12.974 9.687 24.750 1.00 15.78 119 LEU A N 1
ATOM 551 C CA . LEU A 1 99 ? -12.309 9.490 23.461 1.00 15.78 119 LEU A CA 1
ATOM 552 C C . LEU A 1 99 ? -12.848 8.263 22.732 1.00 15.96 119 LEU A C 1
ATOM 553 O O . LEU A 1 99 ? -12.975 8.266 21.505 1.00 15.76 119 LEU A O 1
ATOM 558 N N . GLN A 1 100 ? -13.163 7.218 23.494 1.00 16.12 120 GLN A N 1
ATOM 559 C CA . GLN A 1 100 ? -13.766 6.007 22.944 1.00 16.56 120 GLN A CA 1
ATOM 560 C C . GLN A 1 100 ? -15.151 6.288 22.364 1.00 16.74 120 GLN A C 1
ATOM 561 O O . GLN A 1 100 ? -15.502 5.758 21.310 1.00 16.82 120 GLN A O 1
ATOM 567 N N . SER A 1 101 ? -15.924 7.130 23.050 1.00 17.04 121 SER A N 1
ATOM 568 C CA . SER A 1 101 ? -17.251 7.524 22.569 1.00 17.34 121 SER A CA 1
ATOM 569 C C . SER A 1 101 ? -17.156 8.381 21.304 1.00 17.36 121 SER A C 1
ATOM 570 O O . SER A 1 101 ? -18.013 8.291 20.423 1.00 17.55 121 SER A O 1
ATOM 573 N N . GLU A 1 102 ? -16.109 9.201 21.226 1.00 17.38 122 GLU A N 1
ATOM 574 C CA . GLU A 1 102 ? -15.854 10.049 20.062 1.00 17.43 122 GLU A CA 1
ATOM 575 C C . GLU A 1 102 ? -15.469 9.219 18.835 1.00 17.16 122 GLU A C 1
ATOM 576 O O . GLU A 1 102 ? -15.908 9.512 17.720 1.00 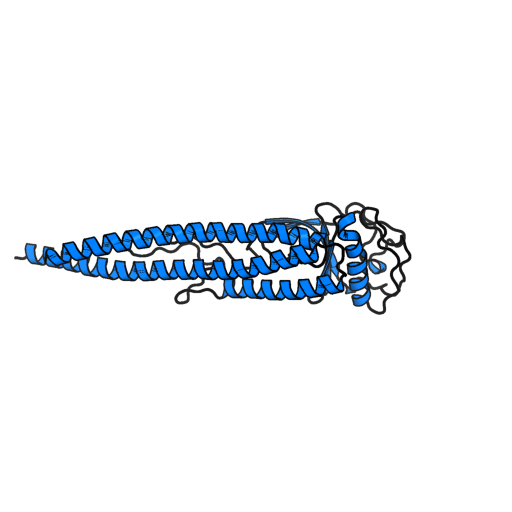17.08 122 GLU A O 1
ATOM 582 N N . ILE A 1 103 ? -14.651 8.188 19.047 1.00 16.82 123 ILE A N 1
ATOM 583 C CA . ILE A 1 103 ? -14.299 7.245 17.984 1.00 16.58 123 ILE A CA 1
ATOM 584 C C . ILE A 1 103 ? -15.549 6.512 17.494 1.00 16.63 123 ILE A C 1
ATOM 585 O O . ILE A 1 103 ? -15.780 6.404 16.287 1.00 16.62 123 ILE A O 1
ATOM 590 N N . GLN A 1 104 ? -16.357 6.030 18.437 1.00 16.63 124 GLN A N 1
ATOM 591 C CA . GLN A 1 104 ? -17.609 5.350 18.116 1.00 16.78 124 GLN A CA 1
ATOM 592 C C . GLN A 1 104 ? -18.538 6.249 17.298 1.00 16.86 124 GLN A C 1
ATOM 593 O O . GLN A 1 104 ? -19.154 5.788 16.333 1.00 16.91 124 GLN A O 1
ATOM 599 N N . ARG A 1 105 ? -18.614 7.525 17.678 1.00 16.93 125 ARG A N 1
ATOM 600 C CA . ARG A 1 105 ? -19.426 8.516 16.967 1.00 17.11 125 ARG A CA 1
ATOM 601 C C . ARG A 1 105 ? -18.999 8.661 15.505 1.00 16.97 125 ARG A C 1
ATOM 602 O O . ARG A 1 105 ? -19.830 8.559 14.603 1.00 16.87 125 ARG A O 1
ATOM 610 N N . VAL A 1 106 ? -17.706 8.895 15.279 1.00 16.90 126 VAL A N 1
ATOM 611 C CA . VAL A 1 106 ? -17.167 9.026 13.921 1.00 16.80 126 VAL A CA 1
ATOM 612 C C . VAL A 1 106 ? -17.445 7.757 13.109 1.00 16.86 126 VAL A C 1
ATOM 613 O O . VAL A 1 106 ? -17.881 7.833 11.961 1.00 16.73 126 VAL A O 1
ATOM 617 N N . ALA A 1 107 ? -17.215 6.600 13.728 1.00 16.93 127 ALA A N 1
ATOM 618 C CA . ALA A 1 107 ? -17.413 5.305 13.079 1.00 17.15 127 ALA A CA 1
ATOM 619 C C . ALA A 1 107 ? -18.853 5.071 12.620 1.00 17.36 127 ALA A C 1
ATOM 620 O O . ALA A 1 107 ? -19.080 4.528 11.538 1.00 17.29 127 ALA A O 1
ATOM 622 N N . GLU A 1 108 ? -19.818 5.481 13.439 1.00 17.75 128 GLU A N 1
ATOM 623 C CA . GLU A 1 108 ? -21.230 5.242 13.126 1.00 18.12 128 GLU A CA 1
ATOM 624 C C . GLU A 1 108 ? -21.891 6.371 12.326 1.00 17.90 128 GLU A C 1
ATOM 625 O O . GLU A 1 108 ? -22.88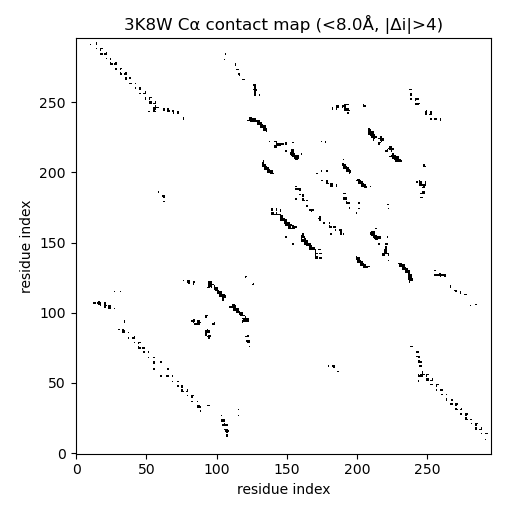5 6.137 11.639 1.00 18.15 128 GLU A O 1
ATOM 631 N N . GLN A 1 109 ? -21.337 7.581 12.406 1.00 17.60 129 GLN A N 1
ATOM 632 C CA . GLN A 1 109 ? -21.928 8.745 11.733 1.00 17.36 129 GLN A CA 1
ATOM 633 C C . GLN A 1 109 ? -21.376 9.018 10.332 1.00 16.73 129 GLN A C 1
ATOM 634 O O . GLN A 1 109 ? -22.099 9.543 9.480 1.00 16.86 129 GLN A O 1
ATOM 640 N N . THR A 1 110 ? -20.109 8.674 10.097 1.00 15.95 130 THR A N 1
ATOM 641 C CA . THR A 1 110 ? -19.452 8.977 8.817 1.00 15.06 130 THR A CA 1
ATOM 642 C C . THR A 1 110 ? -20.228 8.409 7.633 1.00 14.62 130 THR A C 1
ATOM 643 O O . THR A 1 110 ? -20.439 7.197 7.535 1.00 14.40 130 THR A O 1
ATOM 647 N N . SER A 1 111 ? -20.652 9.302 6.743 1.00 14.07 131 SER A N 1
ATOM 648 C CA . SER A 1 111 ? -21.448 8.920 5.584 1.00 13.75 131 SER A CA 1
ATOM 649 C C . SER A 1 111 ? -21.145 9.783 4.366 1.00 13.49 131 SER A C 1
ATOM 650 O O . SER A 1 111 ? -20.629 10.896 4.488 1.00 13.30 131 SER A O 1
ATOM 653 N N . PHE A 1 112 ? -21.453 9.242 3.192 1.00 13.16 132 PHE A N 1
ATOM 654 C CA . PHE A 1 112 ? -21.423 10.003 1.953 1.00 13.01 132 PHE A CA 1
ATOM 655 C C . PHE A 1 112 ? -22.764 9.819 1.261 1.00 13.13 132 PHE A C 1
ATOM 656 O O . PHE A 1 112 ? -23.151 8.693 0.938 1.00 12.87 132 PHE A O 1
ATOM 664 N N . ASN A 1 113 ? -23.470 10.929 1.047 1.00 13.38 133 ASN A N 1
ATOM 665 C CA . ASN A 1 113 ? -24.812 10.911 0.461 1.00 13.87 133 ASN A CA 1
ATOM 666 C C . ASN A 1 113 ? -25.689 9.812 1.076 1.00 14.07 133 ASN A C 1
ATOM 667 O O . ASN A 1 113 ? -26.246 8.970 0.369 1.00 14.30 133 ASN A O 1
ATOM 672 N N . GLY A 1 114 ? -25.768 9.811 2.407 1.00 14.35 134 GLY A N 1
ATOM 673 C CA . GLY A 1 114 ? -26.622 8.880 3.147 1.00 14.61 134 GLY A CA 1
ATOM 674 C C . GLY A 1 114 ? -26.070 7.480 3.364 1.00 14.64 134 GLY A C 1
ATOM 675 O O . GLY A 1 114 ? -26.651 6.696 4.121 1.00 15.10 134 GLY A O 1
ATOM 676 N N . GLN A 1 115 ? -24.955 7.164 2.707 1.00 14.47 135 GLN A N 1
ATOM 677 C CA . GLN A 1 115 ? -24.351 5.830 2.774 1.00 14.31 135 GLN A CA 1
ATOM 678 C C . GLN A 1 115 ? -23.260 5.775 3.844 1.00 14.16 135 GLN A C 1
ATOM 679 O O . GLN A 1 115 ? -22.253 6.478 3.748 1.00 13.98 135 GLN A O 1
ATOM 685 N N . LYS A 1 116 ? -23.472 4.939 4.859 1.00 14.11 136 LYS A N 1
ATOM 686 C CA . LYS A 1 116 ? -22.494 4.751 5.935 1.00 14.17 136 LYS A CA 1
ATOM 687 C C . LYS A 1 116 ? -21.213 4.121 5.398 1.00 13.93 136 LYS A C 1
ATOM 688 O O . LYS A 1 116 ? -21.263 3.214 4.565 1.00 13.83 136 LYS A O 1
ATOM 694 N N . LEU A 1 117 ? -20.070 4.607 5.880 1.00 13.71 137 LEU A N 1
ATOM 695 C CA . LEU A 1 117 ? -18.777 4.203 5.331 1.00 13.70 137 LEU A CA 1
ATOM 696 C C . LEU A 1 117 ? -17.909 3.386 6.283 1.00 13.84 137 LEU A C 1
ATOM 697 O O . LEU A 1 117 ? -17.147 2.526 5.838 1.00 13.88 137 LEU A O 1
ATOM 702 N N . LEU A 1 118 ? -18.029 3.650 7.582 1.00 14.21 138 LEU A N 1
ATOM 703 C CA . LEU A 1 118 ? -17.070 3.131 8.563 1.00 14.64 138 LEU A CA 1
ATOM 704 C C . LEU A 1 118 ? -17.663 2.217 9.641 1.00 15.09 138 LEU A C 1
ATOM 705 O O . LEU A 1 118 ? -16.962 1.831 10.580 1.00 15.09 138 LEU A O 1
ATOM 710 N N . ASP A 1 119 ? -18.939 1.864 9.502 1.00 15.64 139 ASP A N 1
ATOM 711 C CA . ASP A 1 119 ? -19.628 1.071 10.525 1.00 16.27 139 ASP A CA 1
ATOM 712 C C . ASP A 1 119 ? -19.645 -0.433 10.230 1.00 16.68 139 ASP A C 1
ATOM 713 O O . ASP A 1 119 ? -20.242 -1.214 10.979 1.00 16.85 139 ASP A O 1
ATOM 718 N N . GLY A 1 120 ? -18.993 -0.831 9.139 1.00 17.01 140 GLY A N 1
ATOM 719 C CA . GLY A 1 120 ? -18.916 -2.238 8.751 1.00 17.59 140 GLY A CA 1
ATOM 720 C C . GLY A 1 120 ? -19.936 -2.666 7.711 1.00 17.90 140 GLY A C 1
ATOM 721 O O . GLY A 1 120 ? -19.927 -3.818 7.273 1.00 18.04 140 GLY A O 1
ATOM 722 N N . SER A 1 121 ? -20.812 -1.744 7.315 1.00 18.16 141 SER A N 1
ATOM 723 C CA . SER A 1 121 ? -21.858 -2.041 6.331 1.00 18.57 141 SER A CA 1
ATOM 724 C C . SER A 1 121 ? -21.414 -1.793 4.887 1.00 18.82 141 SER A C 1
ATOM 725 O O . SER A 1 121 ? -22.045 -2.280 3.945 1.00 18.94 141 SER A O 1
ATOM 728 N N . PHE A 1 122 ? -20.337 -1.030 4.717 1.00 18.89 142 PHE A N 1
ATOM 729 C CA . PHE A 1 122 ? -19.784 -0.773 3.392 1.00 19.06 142 PHE A CA 1
ATOM 730 C C . PHE A 1 122 ? -18.849 -1.912 2.998 1.00 19.32 142 PHE A C 1
ATOM 731 O O . PHE A 1 122 ? -17.697 -1.965 3.437 1.00 19.40 142 PHE A O 1
ATOM 739 N N . ASN A 1 123 ? -19.351 -2.821 2.166 1.00 19.54 143 ASN A N 1
ATOM 740 C CA . ASN A 1 123 ? -18.603 -4.030 1.819 1.00 19.79 143 ASN A CA 1
ATOM 741 C C . ASN A 1 123 ? -18.174 -4.107 0.355 1.00 19.65 143 ASN A C 1
ATOM 742 O O . ASN A 1 123 ? -17.839 -5.184 -0.150 1.00 19.90 143 ASN A O 1
ATOM 747 N N . GLY A 1 124 ? -18.169 -2.957 -0.314 1.00 19.45 144 GLY A N 1
ATOM 748 C CA . GLY A 1 124 ? -17.704 -2.866 -1.693 1.00 18.87 144 GLY A CA 1
ATOM 749 C C . GLY A 1 124 ? -18.807 -2.527 -2.673 1.00 18.47 144 GLY A C 1
ATOM 750 O O . GLY A 1 124 ? -19.719 -3.329 -2.892 1.00 18.66 144 GLY A O 1
ATOM 751 N N . VAL A 1 125 ? -18.723 -1.333 -3.257 1.00 17.83 145 VAL A N 1
ATOM 752 C CA . VAL A 1 125 ? -19.675 -0.901 -4.285 1.00 17.09 145 VAL A CA 1
ATOM 753 C C . VAL A 1 125 ? -18.954 -0.506 -5.575 1.00 16.38 145 VAL A C 1
ATOM 754 O O . VAL A 1 125 ? -17.796 -0.074 -5.543 1.00 16.22 145 VAL A O 1
ATOM 758 N N . GLN A 1 126 ? -19.649 -0.662 -6.701 1.00 15.65 146 GLN A N 1
ATOM 759 C CA A GLN A 1 126 ? -19.086 -0.351 -8.014 0.50 15.38 146 GLN A CA 1
ATOM 760 C CA B GLN A 1 126 ? -19.080 -0.349 -8.009 0.50 15.37 146 GLN A CA 1
ATOM 761 C C . GLN A 1 126 ? -19.418 1.074 -8.436 1.00 15.11 146 GLN A C 1
ATOM 762 O O . GLN A 1 126 ? -20.485 1.596 -8.109 1.00 14.92 146 GLN A O 1
ATOM 773 N N . PHE A 1 127 ? -18.495 1.692 -9.165 1.00 14.84 147 PHE A N 1
ATOM 774 C CA . PHE A 1 127 ? -18.682 3.041 -9.673 1.00 14.57 147 PHE A CA 1
ATOM 775 C C . PHE A 1 127 ? -18.546 3.030 -11.184 1.00 14.19 147 PHE A C 1
ATOM 776 O O . PHE A 1 127 ? -17.534 2.578 -11.721 1.00 14.10 147 PHE A O 1
ATOM 784 N N . GLN A 1 128 ? -19.587 3.508 -11.859 1.00 13.85 148 GLN A N 1
ATOM 785 C CA . GLN A 1 128 ? -19.658 3.507 -13.315 1.00 13.53 148 GLN A CA 1
ATOM 786 C C . GLN A 1 128 ? -18.725 4.569 -13.892 1.00 13.34 148 GLN A C 1
ATOM 787 O O . GLN A 1 128 ? -19.008 5.762 -13.814 1.00 13.34 148 GLN A O 1
ATOM 793 N N . ILE A 1 129 ? -17.612 4.126 -14.471 1.00 13.31 149 ILE A N 1
ATOM 794 C CA . ILE A 1 129 ? -16.571 5.049 -14.939 1.00 13.18 149 ILE A CA 1
ATOM 795 C C . ILE A 1 129 ? -16.265 4.926 -16.436 1.00 13.20 149 ILE A C 1
ATOM 796 O O . ILE A 1 129 ? -15.247 5.426 -16.920 1.00 13.13 149 ILE A O 1
ATOM 801 N N . GLY A 1 130 ? -17.162 4.259 -17.155 1.00 13.16 150 GLY A N 1
ATOM 802 C CA . GLY A 1 130 ? -17.104 4.186 -18.610 1.00 13.31 150 GLY A CA 1
ATOM 803 C C . GLY A 1 130 ? -18.477 4.454 -19.194 1.00 13.45 150 GLY A C 1
ATOM 804 O O . GLY A 1 130 ? -19.430 4.716 -18.457 1.00 13.37 150 GLY A O 1
ATOM 805 N N . ALA A 1 131 ? -18.582 4.391 -20.518 1.00 13.63 151 ALA A N 1
ATOM 806 C CA . ALA A 1 131 ? -19.852 4.638 -21.195 1.00 13.71 151 ALA A CA 1
ATOM 807 C C . ALA A 1 131 ? -20.741 3.394 -21.230 1.00 13.88 151 ALA A C 1
ATOM 808 O O . ALA A 1 131 ? -21.957 3.498 -21.395 1.00 13.88 151 ALA A O 1
ATOM 810 N N . ASN A 1 132 ? -20.129 2.225 -21.062 1.00 13.96 152 ASN A N 1
ATOM 811 C CA . ASN A 1 132 ? -20.827 0.953 -21.238 1.00 14.10 152 ASN A CA 1
ATOM 812 C C . ASN A 1 132 ? -20.980 0.162 -19.945 1.00 14.03 152 ASN A C 1
ATOM 813 O O . ASN A 1 132 ? -20.236 0.379 -18.986 1.00 14.15 152 ASN A O 1
ATOM 818 N N . ALA A 1 133 ? -21.949 -0.752 -19.929 1.00 13.95 153 ALA A N 1
ATOM 819 C CA . ALA A 1 133 ? -22.172 -1.625 -18.780 1.00 13.91 153 ALA A CA 1
ATOM 820 C C . ALA A 1 133 ? -20.932 -2.468 -18.488 1.00 13.98 153 ALA A C 1
ATOM 821 O O . ALA A 1 133 ? -20.277 -2.962 -19.409 1.00 13.95 153 ALA A O 1
ATOM 823 N N . GLY A 1 134 ? -20.607 -2.602 -17.205 1.00 13.94 154 GLY A N 1
ATOM 824 C CA . GLY A 1 134 ? -19.463 -3.397 -16.763 1.00 14.25 154 GLY A CA 1
ATOM 825 C C . GLY A 1 134 ? -18.172 -2.611 -16.635 1.00 14.39 154 GLY A C 1
ATOM 826 O O . GLY A 1 134 ? -17.188 -3.108 -16.083 1.00 14.42 154 GLY A O 1
ATOM 827 N N . GLU A 1 135 ? -18.173 -1.382 -17.146 1.00 14.60 155 GLU A N 1
ATOM 828 C CA . GLU A 1 135 ? -16.997 -0.519 -17.080 1.00 14.84 155 GLU A CA 1
ATOM 829 C C . GLU A 1 135 ? -17.001 0.247 -15.763 1.00 14.96 155 GLU A C 1
ATOM 830 O O . GLU A 1 135 ? -17.453 1.393 -15.683 1.00 15.06 155 GLU A O 1
ATOM 836 N N . THR A 1 136 ? -16.504 -0.418 -14.724 1.00 15.15 156 THR A N 1
ATOM 837 C CA . THR A 1 136 ? -16.602 0.091 -13.363 1.00 15.36 156 THR A CA 1
ATOM 838 C C . THR A 1 136 ? -15.282 0.014 -12.603 1.00 15.67 156 THR A C 1
ATOM 839 O O . THR A 1 136 ? -14.377 -0.739 -12.974 1.00 15.64 156 THR A O 1
ATOM 843 N N . ILE A 1 137 ? -15.189 0.816 -11.546 1.00 16.02 157 ILE A N 1
ATOM 844 C CA . ILE A 1 137 ? -14.144 0.689 -10.536 1.00 16.48 157 ILE A CA 1
ATOM 845 C C . ILE A 1 137 ? -14.833 0.452 -9.199 1.00 16.75 157 ILE A C 1
ATOM 846 O O . ILE A 1 137 ? -15.784 1.155 -8.850 1.00 16.64 157 ILE A O 1
ATOM 851 N N . GLY A 1 138 ? -14.357 -0.543 -8.460 1.00 17.20 158 GLY A N 1
ATOM 852 C CA . GLY A 1 138 ? -14.903 -0.834 -7.144 1.00 17.79 158 GLY A CA 1
ATOM 853 C C . GLY A 1 138 ? -14.092 -0.212 -6.027 1.00 18.22 158 GLY A C 1
ATOM 854 O O . GLY A 1 138 ? -12.861 -0.290 -6.024 1.00 18.26 158 GLY A O 1
ATOM 855 N N . VAL A 1 139 ? -14.785 0.435 -5.095 1.00 18.64 159 VAL A N 1
ATOM 856 C CA . VAL A 1 139 ? -14.189 0.800 -3.817 1.00 19.06 159 VAL A CA 1
ATOM 857 C C . VAL A 1 139 ? -14.414 -0.401 -2.908 1.00 19.40 159 VAL A C 1
ATOM 858 O O . VAL A 1 139 ? -15.557 -0.798 -2.662 1.00 19.39 159 VAL A O 1
ATOM 862 N N . SER A 1 140 ? -13.315 -0.985 -2.437 1.00 19.83 160 SER A N 1
ATOM 863 C CA . SER A 1 140 ? -13.352 -2.224 -1.666 1.00 20.29 160 SER A CA 1
ATOM 864 C C . SER A 1 140 ? -14.015 -2.059 -0.303 1.00 20.40 160 SER A C 1
ATOM 865 O O . SER A 1 140 ? -14.263 -0.937 0.154 1.00 20.43 160 SER A O 1
ATOM 868 N N . LYS A 1 141 ? -14.310 -3.195 0.327 1.00 20.54 161 LYS A N 1
ATOM 869 C CA . LYS A 1 141 ? -14.865 -3.247 1.673 1.00 20.79 161 LYS A CA 1
ATOM 870 C C . LYS A 1 141 ? -14.057 -2.376 2.632 1.00 20.68 161 LYS A C 1
ATOM 871 O O . LYS A 1 141 ? -12.831 -2.485 2.699 1.00 20.72 161 LYS A O 1
ATOM 877 N N . ILE A 1 142 ? -14.751 -1.498 3.349 1.00 20.57 162 ILE A N 1
ATOM 878 C CA . ILE A 1 142 ? -14.127 -0.695 4.394 1.00 20.52 162 ILE A CA 1
ATOM 879 C C . ILE A 1 142 ? -14.404 -1.350 5.745 1.00 20.57 162 ILE A C 1
ATOM 880 O O . ILE A 1 142 ? -15.558 -1.639 6.082 1.00 20.58 162 ILE A O 1
ATOM 885 N N . MET A 1 143 ? -13.338 -1.592 6.504 1.00 20.62 163 MET A N 1
ATOM 886 C CA . MET A 1 143 ? -13.437 -2.264 7.800 1.00 20.69 163 MET A CA 1
ATOM 887 C C . MET A 1 143 ? -14.349 -1.547 8.793 1.00 20.24 163 MET A C 1
ATOM 888 O O . MET A 1 143 ? -14.551 -0.331 8.709 1.00 20.27 163 MET A O 1
ATOM 893 N N . ASN A 1 144 ? -14.906 -2.318 9.722 1.00 19.72 164 ASN A N 1
ATOM 894 C CA . ASN A 1 144 ? -15.705 -1.774 10.807 1.00 19.19 164 ASN A CA 1
ATOM 895 C C . ASN A 1 144 ? -14.806 -1.022 11.787 1.00 18.80 164 ASN A C 1
ATOM 896 O O . ASN A 1 144 ? -13.991 -1.628 12.488 1.00 18.73 164 ASN A O 1
ATOM 901 N N . ALA A 1 145 ? -14.954 0.300 11.815 1.00 18.31 165 ALA A N 1
ATOM 902 C CA . ALA A 1 145 ? -14.129 1.158 12.662 1.00 18.02 165 ALA A CA 1
ATOM 903 C C . ALA A 1 145 ? -14.748 1.404 14.039 1.00 17.80 165 ALA A C 1
ATOM 904 O O . ALA A 1 145 ? -14.164 2.104 14.869 1.00 17.66 165 ALA A O 1
ATOM 906 N N . GLN A 1 146 ? -15.926 0.823 14.278 1.00 17.54 166 GLN A N 1
ATOM 907 C CA . GLN A 1 146 ? -16.581 0.896 15.587 1.00 17.52 166 GLN A CA 1
ATOM 908 C C . GLN A 1 146 ? -15.692 0.287 16.663 1.00 17.41 166 GLN A C 1
ATOM 909 O O . GLN A 1 146 ? -14.892 -0.609 16.386 1.00 17.17 166 GLN A O 1
ATOM 915 N N . THR A 1 147 ? -15.848 0.775 17.890 1.00 17.48 167 THR A N 1
ATOM 916 C CA . THR A 1 147 ? -14.964 0.407 18.998 1.00 17.68 167 THR A CA 1
ATOM 917 C C . THR A 1 147 ? -15.004 -1.081 19.353 1.00 17.78 167 THR A C 1
ATOM 918 O O . THR A 1 147 ? -14.037 -1.615 19.894 1.00 17.80 167 THR A O 1
ATOM 922 N N . ALA A 1 148 ? -16.112 -1.745 19.027 1.00 17.95 168 ALA A N 1
ATOM 923 C CA . ALA A 1 148 ? -16.258 -3.183 19.263 1.00 18.13 168 ALA A CA 1
ATOM 924 C C . ALA A 1 148 ? -15.480 -4.041 18.258 1.00 18.25 168 ALA A C 1
ATOM 925 O O . ALA A 1 148 ? -15.326 -5.250 18.457 1.00 18.40 168 ALA A O 1
ATOM 927 N N . SER A 1 149 ? -14.987 -3.417 17.189 1.00 18.19 169 SER A N 1
ATOM 928 C CA . SER A 1 149 ? -14.294 -4.136 16.119 1.00 18.23 169 SER A CA 1
ATOM 929 C C . SER A 1 149 ? -12.868 -3.636 15.871 1.00 18.14 169 SER A C 1
ATOM 930 O O . SER A 1 149 ? -11.961 -4.431 15.616 1.00 17.99 169 SER A O 1
ATOM 933 N N . LEU A 1 150 ? -12.687 -2.319 15.945 1.00 18.13 170 LEU A N 1
ATOM 934 C CA . LEU A 1 150 ? -11.414 -1.669 15.628 1.00 18.07 170 LEU A CA 1
ATOM 935 C C . LEU A 1 150 ? -10.258 -2.181 16.492 1.00 18.07 170 LEU A C 1
ATOM 936 O O . LEU A 1 150 ? -10.312 -2.104 17.717 1.00 17.98 170 LEU A O 1
ATOM 941 N N . GLY A 1 151 ? -9.222 -2.704 15.841 1.00 18.07 171 GLY A N 1
ATOM 942 C CA . GLY A 1 151 ? -8.050 -3.229 16.544 1.00 18.23 171 GLY A CA 1
ATOM 943 C C . GLY A 1 151 ? -7.897 -4.736 16.448 1.00 18.37 171 GLY A C 1
ATOM 944 O O . GLY A 1 151 ? -6.817 -5.275 16.703 1.00 18.37 171 GLY A O 1
ATOM 945 N N . GLY A 1 152 ? -8.981 -5.415 16.084 1.00 18.57 172 GLY A N 1
ATOM 946 C CA . GLY A 1 152 ? -8.965 -6.864 15.913 1.00 18.89 172 GLY A CA 1
ATOM 947 C C . GLY A 1 152 ? -8.996 -7.630 17.222 1.00 19.18 172 GLY A C 1
ATOM 948 O O . GLY A 1 152 ? -9.434 -7.107 18.250 1.00 19.07 172 GLY A O 1
ATOM 949 N N . SER A 1 153 ? -8.507 -8.867 17.174 1.00 19.42 173 SER A N 1
ATOM 950 C CA . SER A 1 153 ? -8.597 -9.809 18.291 1.00 19.86 173 SER A CA 1
ATOM 951 C C . SER A 1 153 ? -7.696 -9.462 19.471 1.00 19.77 173 SER A C 1
ATOM 952 O O . SER A 1 153 ? -6.565 -9.003 19.295 1.00 19.89 173 SER A O 1
ATOM 955 N N . LEU A 1 154 ? -8.217 -9.696 20.672 1.00 19.84 174 LEU A N 1
ATOM 956 C CA . LEU A 1 154 ? -7.498 -9.452 21.915 1.00 19.80 174 LEU A CA 1
ATOM 957 C C . LEU A 1 154 ? -7.697 -10.650 22.840 1.00 19.66 174 LEU A C 1
ATOM 958 O O . LEU A 1 154 ? -8.824 -10.961 23.228 1.00 19.76 174 LEU A O 1
ATOM 963 N N . THR A 1 155 ? -6.598 -11.320 23.177 1.00 19.48 175 THR A N 1
ATOM 964 C CA . THR A 1 155 ? -6.643 -12.506 24.029 1.00 19.26 175 THR A CA 1
ATOM 965 C C . THR A 1 155 ? -5.990 -12.233 25.382 1.00 18.82 175 THR A C 1
ATOM 966 O O . THR A 1 155 ? -4.829 -11.821 25.451 1.00 18.92 175 THR A O 1
ATOM 970 N N . ARG A 1 156 ? -6.757 -12.461 26.447 1.00 18.21 176 ARG A N 1
ATOM 971 C CA . ARG A 1 156 ? -6.290 -12.273 27.820 1.00 17.63 176 ARG A CA 1
ATOM 972 C C . ARG A 1 156 ? -7.103 -13.123 28.798 1.00 16.92 176 ARG A C 1
ATOM 973 O O . ARG A 1 156 ? -8.110 -13.724 28.423 1.00 16.86 176 ARG A O 1
ATOM 981 N N . THR A 1 157 ? -6.649 -13.172 30.047 1.00 16.11 177 THR A N 1
ATOM 982 C CA . THR A 1 157 ? -7.384 -13.829 31.122 1.00 15.44 177 THR A CA 1
ATOM 983 C C . THR A 1 157 ? -8.150 -12.768 31.911 1.00 15.06 177 THR A C 1
ATOM 984 O O . THR A 1 157 ? -7.571 -11.760 32.319 1.00 14.93 177 THR A O 1
ATOM 988 N N . THR A 1 158 ? -9.452 -12.988 32.100 1.00 14.55 178 THR A N 1
ATOM 989 C CA . THR A 1 158 ? -10.285 -12.062 32.876 1.00 14.28 178 THR A CA 1
ATOM 990 C C . THR A 1 158 ? -11.117 -12.768 33.944 1.00 14.09 178 THR A C 1
ATOM 991 O O . THR A 1 158 ? -11.436 -13.951 33.824 1.00 13.81 178 THR A O 1
ATOM 995 N N . SER A 1 159 ? -11.464 -12.019 34.986 1.00 13.99 179 SER A N 1
ATOM 996 C CA . SER A 1 159 ? -12.375 -12.485 36.023 1.00 14.06 179 SER A CA 1
ATOM 997 C C . SER A 1 159 ? -13.231 -11.309 36.473 1.00 14.24 179 SER A C 1
ATOM 998 O O . SER A 1 159 ? -12.705 -10.284 36.915 1.00 14.32 179 SER A O 1
ATOM 1001 N N . THR A 1 160 ? -14.548 -11.459 36.352 1.00 14.40 180 THR A N 1
ATOM 1002 C CA . THR A 1 160 ? -15.477 -10.369 36.660 1.00 14.90 180 THR A CA 1
ATOM 1003 C C . THR A 1 160 ? -16.402 -10.700 37.825 1.00 14.90 180 THR A C 1
ATOM 1004 O O . THR A 1 160 ? -16.921 -11.816 37.927 1.00 14.91 180 THR A O 1
ATOM 1008 N N . ILE A 1 161 ? -16.596 -9.718 38.700 1.00 14.94 181 ILE A N 1
ATOM 1009 C CA . ILE A 1 161 ? -17.537 -9.825 39.812 1.00 15.09 181 ILE A CA 1
ATOM 1010 C C . ILE A 1 161 ? -18.482 -8.625 39.808 1.00 15.18 181 ILE A C 1
ATOM 1011 O O . ILE A 1 161 ? -18.140 -7.561 39.287 1.00 14.98 181 ILE A O 1
ATOM 1016 N N . ASP A 1 162 ? -19.671 -8.806 40.376 1.00 15.49 182 ASP A N 1
ATOM 1017 C CA . ASP A 1 162 ? -20.580 -7.693 40.626 1.00 15.86 182 ASP A CA 1
ATOM 1018 C C . ASP A 1 162 ? -20.249 -7.100 41.987 1.00 15.82 182 ASP A C 1
ATOM 1019 O O . ASP A 1 162 ? -20.057 -7.837 42.955 1.00 15.85 182 ASP A O 1
ATOM 1024 N N . ALA A 1 163 ? -20.180 -5.772 42.060 1.00 15.88 183 ALA A N 1
ATOM 1025 C CA . ALA A 1 163 ? -19.900 -5.080 43.320 1.00 16.02 183 ALA A CA 1
ATOM 1026 C C . ALA A 1 163 ? -20.870 -5.492 44.430 1.00 16.21 183 ALA A C 1
ATOM 1027 O O . ALA A 1 163 ? -20.478 -5.611 45.590 1.00 16.17 183 ALA A O 1
ATOM 1029 N N . THR A 1 164 ? -22.127 -5.734 44.056 1.00 16.52 184 THR A N 1
ATOM 1030 C CA . THR A 1 164 ? -23.175 -6.134 45.003 1.00 16.90 184 THR A CA 1
ATOM 1031 C C . THR A 1 164 ? -22.952 -7.509 45.647 1.00 17.10 184 THR A C 1
ATOM 1032 O O . THR A 1 164 ? -23.591 -7.835 46.652 1.00 17.32 184 THR A O 1
ATOM 1036 N N . ASP A 1 165 ? -22.046 -8.307 45.078 1.00 17.31 185 ASP A N 1
ATOM 1037 C CA . ASP A 1 165 ? -21.677 -9.604 45.657 1.00 17.52 185 ASP A CA 1
ATOM 1038 C C . ASP A 1 165 ? -20.884 -9.445 46.957 1.00 17.18 185 ASP A C 1
ATOM 1039 O O . ASP A 1 165 ? -20.762 -10.392 47.737 1.00 17.08 185 ASP A O 1
ATOM 1044 N N . LEU A 1 166 ? -20.348 -8.246 47.179 1.00 16.86 186 LEU A N 1
ATOM 1045 C CA . LEU A 1 166 ? -19.537 -7.953 48.361 1.00 16.58 186 LEU A CA 1
ATOM 1046 C C . LEU A 1 166 ? -20.409 -7.667 49.586 1.00 16.59 186 LEU A C 1
ATOM 1047 O O . LEU A 1 166 ? -20.364 -6.575 50.157 1.00 16.59 186 LEU A O 1
ATOM 1052 N N . THR A 1 167 ? -21.187 -8.671 49.987 1.00 16.65 187 THR A N 1
ATOM 1053 C CA . THR A 1 167 ? -22.169 -8.533 51.068 1.00 16.67 187 THR A CA 1
ATOM 1054 C C . THR A 1 167 ? -21.540 -8.441 52.463 1.00 16.64 187 THR A C 1
ATOM 1055 O O . THR A 1 167 ? -22.209 -8.055 53.427 1.00 16.74 187 THR A O 1
ATOM 1059 N N . LYS A 1 168 ? -20.262 -8.801 52.562 1.00 16.38 188 LYS A N 1
ATOM 1060 C CA . LYS A 1 168 ? -19.504 -8.661 53.805 1.00 16.30 188 LYS A CA 1
ATOM 1061 C C . LYS A 1 168 ? -18.445 -7.565 53.671 1.00 16.11 188 LYS A C 1
ATOM 1062 O O . LYS A 1 168 ? -17.305 -7.712 54.125 1.00 15.97 188 LYS A O 1
ATOM 1068 N N . TYR A 1 169 ? -18.853 -6.462 53.046 1.00 15.94 189 TYR A N 1
ATOM 1069 C CA . TYR A 1 169 ? -18.024 -5.270 52.859 1.00 15.87 189 TYR A CA 1
ATOM 1070 C C . TYR A 1 169 ? -17.552 -4.672 54.185 1.00 15.73 189 TYR A C 1
ATOM 1071 O O . TYR A 1 169 ? -16.528 -3.989 54.235 1.00 15.64 189 TYR A O 1
ATOM 1080 N N . ASP A 1 170 ? -18.313 -4.929 55.248 1.00 15.62 190 ASP A N 1
ATOM 1081 C CA . ASP A 1 170 ? -18.037 -4.364 56.568 1.00 15.67 190 ASP A CA 1
ATOM 1082 C C . ASP A 1 170 ? -17.092 -5.230 57.406 1.00 15.51 190 ASP A C 1
ATOM 1083 O O . ASP A 1 170 ? -16.830 -4.930 58.573 1.00 15.48 190 ASP A O 1
ATOM 1088 N N . THR A 1 171 ? -16.589 -6.307 56.803 1.00 15.12 191 THR A N 1
ATOM 1089 C CA . THR A 1 171 ? -15.526 -7.104 57.406 1.00 14.99 191 THR A CA 1
ATOM 1090 C C . THR A 1 171 ? -14.187 -6.469 57.049 1.00 14.76 191 THR A C 1
ATOM 1091 O O . THR A 1 171 ? -13.860 -6.312 55.870 1.00 14.56 191 THR A O 1
ATOM 1095 N N . ALA A 1 172 ? -13.427 -6.094 58.073 1.00 14.52 192 ALA A N 1
ATOM 1096 C CA . ALA A 1 172 ? -12.092 -5.540 57.880 1.00 14.42 192 ALA A CA 1
ATOM 1097 C C . ALA A 1 172 ? -11.144 -6.610 57.350 1.00 14.30 192 ALA A C 1
ATOM 1098 O O . ALA A 1 172 ? -11.279 -7.791 57.679 1.00 14.34 192 ALA A O 1
ATOM 1100 N N . MET A 1 173 ? -10.197 -6.188 56.519 1.00 14.10 193 MET A N 1
ATOM 1101 C CA . MET A 1 173 ? -9.190 -7.089 55.980 1.00 13.98 193 MET A CA 1
ATOM 1102 C C . MET A 1 173 ? -7.826 -6.760 56.565 1.00 13.93 193 MET A C 1
ATOM 1103 O O . MET A 1 173 ? -7.345 -5.630 56.453 1.00 13.95 193 MET A O 1
ATOM 1108 N N . ALA A 1 174 ? -7.222 -7.750 57.215 1.00 13.96 194 ALA A N 1
ATOM 1109 C CA . ALA A 1 174 ? -5.869 -7.618 57.736 1.00 13.96 194 ALA A CA 1
ATOM 1110 C C . ALA A 1 174 ? -4.876 -7.886 56.614 1.00 13.96 194 ALA A C 1
ATOM 1111 O O . ALA A 1 174 ? -5.238 -8.471 55.592 1.00 13.88 194 ALA A O 1
ATOM 1113 N N . ALA A 1 175 ? -3.631 -7.451 56.798 1.00 13.79 195 ALA A N 1
ATOM 1114 C CA . ALA A 1 175 ? -2.560 -7.796 55.869 1.00 13.70 195 ALA A CA 1
ATOM 1115 C C . ALA A 1 175 ? -2.465 -9.314 55.760 1.00 13.48 195 ALA A C 1
ATOM 1116 O O . ALA A 1 175 ? -2.459 -10.019 56.775 1.00 13.74 195 ALA A O 1
ATOM 1118 N N . GLY A 1 176 ? -2.422 -9.809 54.527 1.00 13.27 196 GLY A N 1
ATOM 1119 C CA . GLY A 1 176 ? -2.334 -11.243 54.272 1.00 12.92 196 GLY A CA 1
ATOM 1120 C C . GLY A 1 176 ? -3.668 -11.929 54.044 1.00 12.74 196 GLY A C 1
ATOM 1121 O O . GLY A 1 176 ? -3.705 -13.126 53.755 1.00 12.78 196 GLY A O 1
ATOM 1122 N N . ASP A 1 177 ? -4.765 -11.180 54.172 1.00 12.53 197 ASP A N 1
ATOM 1123 C CA . ASP A 1 177 ? -6.106 -11.727 53.940 1.00 12.26 197 ASP A CA 1
ATOM 1124 C C . ASP A 1 177 ? -6.372 -11.984 52.462 1.00 11.93 197 ASP A C 1
ATOM 1125 O O . ASP A 1 177 ? -7.097 -12.914 52.110 1.00 11.93 197 ASP A O 1
ATOM 1130 N N . LEU A 1 178 ? -5.787 -11.151 51.606 1.00 11.57 198 LEU A N 1
ATOM 1131 C CA . LEU A 1 178 ? -5.875 -11.341 50.162 1.00 11.19 198 LEU A CA 1
ATOM 1132 C C . LEU A 1 178 ? -4.515 -11.145 49.509 1.00 11.03 198 LEU A C 1
ATOM 1133 O O . LEU A 1 178 ? -3.870 -10.107 49.687 1.00 10.94 198 LEU A O 1
ATOM 1138 N N . THR A 1 179 ? -4.077 -12.158 48.766 1.00 10.74 199 THR A N 1
ATOM 1139 C CA . THR A 1 179 ? -2.849 -12.064 47.984 1.00 10.62 199 THR A CA 1
ATOM 1140 C C . THR A 1 179 ? -3.126 -12.361 46.514 1.00 10.43 199 THR A C 1
ATOM 1141 O O . THR A 1 179 ? -3.972 -13.197 46.187 1.00 10.29 199 THR A O 1
ATOM 1145 N N . ILE A 1 180 ? -2.414 -11.655 45.642 1.00 10.31 200 ILE A N 1
ATOM 1146 C CA . ILE A 1 180 ? -2.521 -11.833 44.198 1.00 10.29 200 ILE A CA 1
ATOM 1147 C C . ILE A 1 180 ? -1.146 -12.234 43.676 1.00 10.31 200 ILE A C 1
ATOM 1148 O O . ILE A 1 180 ? -0.172 -11.504 43.855 1.00 10.31 200 ILE A O 1
ATOM 1153 N N . ASN A 1 181 ? -1.076 -13.403 43.041 1.00 10.41 201 ASN A N 1
ATOM 1154 C CA . ASN A 1 181 ? 0.196 -13.984 42.591 1.00 10.65 201 ASN A CA 1
ATOM 1155 C C . ASN A 1 181 ? 1.290 -13.910 43.663 1.00 10.93 201 ASN A C 1
ATOM 1156 O O . ASN A 1 181 ? 2.443 -13.565 43.383 1.00 11.17 201 ASN A O 1
ATOM 1161 N N . GLY A 1 182 ? 0.899 -14.222 44.896 1.00 11.27 202 GLY A N 1
ATOM 1162 C CA . GLY A 1 182 ? 1.822 -14.278 46.027 1.00 11.72 202 GLY A CA 1
ATOM 1163 C C . GLY A 1 182 ? 2.083 -12.953 46.720 1.00 11.92 202 GLY A C 1
ATOM 1164 O O . GLY A 1 182 ? 2.783 -12.913 47.735 1.00 12.18 202 GLY A O 1
ATOM 1165 N N . VAL A 1 183 ? 1.520 -11.873 46.181 1.00 11.99 203 VAL A N 1
ATOM 1166 C CA . VAL A 1 183 ? 1.745 -10.529 46.716 1.00 12.20 203 VAL A CA 1
ATOM 1167 C C . VAL A 1 183 ? 0.568 -10.050 47.570 1.00 12.41 203 VAL A C 1
ATOM 1168 O O . VAL A 1 183 ? -0.571 -9.992 47.105 1.00 12.38 203 VAL A O 1
ATOM 1172 N N . ASP A 1 184 ? 0.870 -9.712 48.821 1.00 12.71 204 ASP A N 1
ATOM 1173 C CA . ASP A 1 184 ? -0.103 -9.184 49.772 1.00 12.90 204 ASP A CA 1
ATOM 1174 C C . ASP A 1 184 ? -0.613 -7.823 49.301 1.00 12.92 204 ASP A C 1
ATOM 1175 O O . ASP A 1 184 ? 0.179 -6.919 49.028 1.00 12.91 204 ASP A O 1
ATOM 1180 N N . VAL A 1 185 ? -1.934 -7.690 49.188 1.00 13.01 205 VAL A N 1
ATOM 1181 C CA . VAL A 1 185 ? -2.542 -6.400 48.840 1.00 13.03 205 VAL A CA 1
ATOM 1182 C C . VAL A 1 185 ? -2.616 -5.476 50.059 1.00 13.31 205 VAL A C 1
ATOM 1183 O O . VAL A 1 185 ? -2.880 -4.279 49.926 1.00 13.37 205 VAL A O 1
ATOM 1187 N N . GLY A 1 186 ? -2.383 -6.045 51.240 1.00 13.45 206 GLY A N 1
ATOM 1188 C CA . GLY A 1 186 ? -2.307 -5.275 52.478 1.00 13.83 206 GLY A CA 1
ATOM 1189 C C . GLY A 1 186 ? -3.625 -5.083 53.204 1.00 14.00 206 GLY A C 1
ATOM 1190 O O . GLY A 1 186 ? -4.653 -5.658 52.831 1.00 14.04 206 GLY A O 1
ATOM 1191 N N . LYS A 1 187 ? -3.574 -4.259 54.248 1.00 14.25 207 LYS A N 1
ATOM 1192 C CA . LYS A 1 187 ? -4.715 -3.965 55.111 1.00 14.44 207 LYS A CA 1
ATOM 1193 C C . LYS A 1 187 ? -5.779 -3.150 54.374 1.00 14.17 207 LYS A C 1
ATOM 1194 O O . LYS A 1 187 ? -5.456 -2.223 53.628 1.00 14.14 207 LYS A O 1
ATOM 1200 N N . ILE A 1 188 ? -7.042 -3.517 54.575 1.00 13.84 208 ILE A N 1
ATOM 1201 C CA . ILE A 1 188 ? -8.173 -2.761 54.035 1.00 13.81 208 ILE A CA 1
ATOM 1202 C C . ILE A 1 188 ? -9.210 -2.546 55.139 1.00 13.84 208 ILE A C 1
ATOM 1203 O O . ILE A 1 188 ? -9.709 -3.510 55.727 1.00 13.88 208 ILE A O 1
ATOM 1208 N N . ASP A 1 189 ? -9.520 -1.281 55.422 1.00 13.99 209 ASP A N 1
ATOM 1209 C CA . ASP A 1 189 ? -10.514 -0.930 56.439 1.00 14.16 209 ASP A CA 1
ATOM 1210 C C . ASP A 1 189 ? -11.888 -1.490 56.091 1.00 13.99 209 ASP A C 1
ATOM 1211 O O . ASP A 1 189 ? -12.219 -1.654 54.915 1.00 13.77 209 ASP A O 1
ATOM 1216 N N . ALA A 1 190 ? -12.680 -1.780 57.121 1.00 13.88 210 ALA A N 1
ATOM 1217 C CA . ALA A 1 190 ? -14.084 -2.130 56.938 1.00 13.93 210 ALA A CA 1
ATOM 1218 C C . ALA A 1 190 ? -14.778 -1.004 56.180 1.00 13.84 210 ALA A C 1
ATOM 1219 O O . ALA A 1 190 ? -14.597 0.174 56.500 1.00 13.96 210 ALA A O 1
ATOM 1221 N N . ALA A 1 191 ? -15.547 -1.374 55.160 1.00 13.79 211 ALA A N 1
ATOM 1222 C CA . ALA A 1 191 ? -16.262 -0.401 54.341 1.00 13.83 211 ALA A CA 1
ATOM 1223 C C . ALA A 1 191 ? -17.690 -0.209 54.842 1.00 13.76 211 ALA A C 1
ATOM 1224 O O . ALA A 1 191 ? -18.157 -0.942 55.720 1.00 13.87 211 ALA A O 1
ATOM 1226 N N . SER A 1 192 ? -18.375 0.784 54.281 1.00 13.72 212 SER A N 1
ATOM 1227 C CA . SER A 1 192 ? -19.749 1.093 54.660 1.00 13.83 212 SER A CA 1
ATOM 1228 C C . SER A 1 192 ? -20.760 0.737 53.568 1.00 13.77 212 SER A C 1
ATOM 1229 O O . SER A 1 192 ? -21.968 0.736 53.813 1.00 14.06 212 SER A O 1
ATOM 1232 N N . THR A 1 193 ? -20.260 0.438 52.369 1.00 13.67 213 THR A N 1
ATOM 1233 C CA . THR A 1 193 ? -21.070 -0.127 51.285 1.00 13.44 213 THR A CA 1
ATOM 1234 C C . THR A 1 193 ? -20.258 -1.154 50.508 1.00 13.31 213 THR A C 1
ATOM 1235 O O . THR A 1 193 ? -19.027 -1.172 50.586 1.00 13.19 213 THR A O 1
ATOM 1239 N N . ALA A 1 194 ? -20.958 -1.994 49.748 1.00 13.09 214 ALA A N 1
ATOM 1240 C CA . ALA A 1 194 ? -20.322 -2.940 48.834 1.00 12.94 214 ALA A CA 1
ATOM 1241 C C . ALA A 1 194 ? -19.531 -2.207 47.749 1.00 12.82 214 ALA A C 1
ATOM 1242 O O . ALA A 1 194 ? -18.469 -2.669 47.322 1.00 12.84 214 ALA A O 1
ATOM 1244 N N . GLN A 1 195 ? -20.049 -1.055 47.324 1.00 12.59 215 GLN A N 1
ATOM 1245 C CA . GLN A 1 195 ? -19.418 -0.233 46.293 1.00 12.51 215 GLN A CA 1
ATOM 1246 C C . GLN A 1 195 ? -18.088 0.347 46.768 1.00 12.18 215 GLN A C 1
ATOM 1247 O O . GLN A 1 195 ? -17.132 0.425 45.995 1.00 12.29 215 GLN A O 1
ATOM 1253 N N . GLU A 1 196 ? -18.031 0.747 48.039 1.00 11.83 216 GLU A N 1
ATOM 1254 C CA . GLU A 1 196 ? -16.784 1.227 48.634 1.00 11.50 216 GLU A CA 1
ATOM 1255 C C . GLU A 1 196 ? -15.744 0.110 48.671 1.00 11.12 216 GLU A C 1
ATOM 1256 O O . GLU A 1 196 ? -14.594 0.320 48.290 1.00 11.00 216 GLU A O 1
ATOM 1262 N N . ARG A 1 197 ? -16.159 -1.074 49.117 1.00 10.64 217 ARG A N 1
ATOM 1263 C CA . ARG A 1 197 ? -15.272 -2.238 49.149 1.00 10.21 217 ARG A CA 1
ATOM 1264 C C . ARG A 1 197 ? -14.759 -2.587 47.744 1.00 9.95 217 ARG A C 1
ATOM 1265 O O . ARG A 1 197 ? -13.588 -2.927 47.583 1.00 9.86 217 ARG A O 1
ATOM 1273 N N . ALA A 1 198 ? -15.625 -2.475 46.736 1.00 9.71 218 ALA A N 1
ATOM 1274 C CA . ALA A 1 198 ? -15.215 -2.679 45.343 1.00 9.54 218 ALA A CA 1
ATOM 1275 C C . ALA A 1 198 ? -14.098 -1.715 44.942 1.00 9.56 218 ALA A C 1
ATOM 1276 O O . ALA A 1 198 ? -13.115 -2.119 44.321 1.00 9.64 218 ALA A O 1
ATOM 1278 N N . ALA A 1 199 ? -14.252 -0.447 45.318 1.00 9.56 219 ALA A N 1
ATOM 1279 C CA . ALA A 1 199 ? -13.242 0.575 45.052 1.00 9.45 219 ALA A CA 1
ATOM 1280 C C . ALA A 1 199 ? -11.944 0.293 45.813 1.00 9.44 219 ALA A C 1
ATOM 1281 O O . ALA A 1 199 ? -10.851 0.431 45.258 1.00 9.35 219 ALA A O 1
ATOM 1283 N N . GLN A 1 200 ? -12.076 -0.113 47.075 1.00 9.37 220 GLN A N 1
ATOM 1284 C CA . GLN A 1 200 ? -10.924 -0.457 47.915 1.00 9.27 220 GLN A CA 1
ATOM 1285 C C . GLN A 1 200 ? -10.113 -1.603 47.326 1.00 9.16 220 GLN A C 1
ATOM 1286 O O . GLN A 1 200 ? -8.886 -1.525 47.255 1.00 9.05 220 GLN A O 1
ATOM 1292 N N . LEU A 1 201 ? -10.807 -2.665 46.918 1.00 9.03 221 LEU A N 1
ATOM 1293 C CA . LEU A 1 201 ? -10.158 -3.841 46.339 1.00 9.03 221 LEU A CA 1
ATOM 1294 C C . LEU A 1 201 ? -9.465 -3.488 45.031 1.00 9.05 221 LEU A C 1
ATOM 1295 O O . LEU A 1 201 ? -8.352 -3.941 44.779 1.00 9.13 221 LEU A O 1
ATOM 1300 N N . THR A 1 202 ? -10.124 -2.668 44.216 1.00 9.12 222 THR A N 1
ATOM 1301 C CA . THR A 1 202 ? -9.553 -2.194 42.958 1.00 9.20 222 THR A CA 1
ATOM 1302 C C . THR A 1 202 ? -8.248 -1.434 43.209 1.00 9.44 222 THR A C 1
ATOM 1303 O O . THR A 1 202 ? -7.236 -1.704 42.561 1.00 9.38 222 THR A O 1
ATOM 1307 N N . GLU A 1 203 ? -8.275 -0.512 44.168 1.00 9.62 223 GLU A N 1
ATOM 1308 C CA . GLU A 1 203 ? -7.102 0.288 44.515 1.00 10.11 223 GLU A CA 1
ATOM 1309 C C . GLU A 1 203 ? -5.970 -0.559 45.097 1.00 9.81 223 GLU A C 1
ATOM 1310 O O . GLU A 1 203 ? -4.805 -0.375 44.734 1.00 9.81 223 GLU A O 1
ATOM 1316 N N . ALA A 1 204 ? -6.318 -1.487 45.986 1.00 9.63 224 ALA A N 1
ATOM 1317 C CA . ALA A 1 204 ? -5.323 -2.329 46.654 1.00 9.43 224 ALA A CA 1
ATOM 1318 C C . ALA A 1 204 ? -4.639 -3.287 45.681 1.00 9.27 224 ALA A C 1
ATOM 1319 O O . ALA A 1 204 ? -3.418 -3.473 45.736 1.00 9.24 224 ALA A O 1
ATOM 1321 N N . ILE A 1 205 ? -5.431 -3.885 44.794 1.00 8.99 225 ILE A N 1
ATOM 1322 C CA . ILE A 1 205 ? -4.913 -4.784 43.763 1.00 8.90 225 ILE A CA 1
ATOM 1323 C C . ILE A 1 205 ? -4.015 -4.022 42.781 1.00 8.91 225 ILE A C 1
ATOM 1324 O O . ILE A 1 205 ? -2.944 -4.501 42.409 1.00 8.83 225 ILE A O 1
ATOM 1329 N N . ASN A 1 206 ? -4.440 -2.823 42.393 1.00 8.90 226 ASN A N 1
ATOM 1330 C CA . ASN A 1 206 ? -3.701 -2.040 41.403 1.00 9.05 226 ASN A CA 1
ATOM 1331 C C . ASN A 1 206 ? -2.400 -1.412 41.896 1.00 9.23 226 ASN A C 1
ATOM 1332 O O . ASN A 1 206 ? -1.528 -1.085 41.089 1.00 9.19 226 ASN A O 1
ATOM 1337 N N . ARG A 1 207 ? -2.267 -1.249 43.210 1.00 9.50 227 ARG A N 1
ATOM 1338 C CA . ARG A 1 207 ? -1.020 -0.752 43.791 1.00 9.99 227 ARG A CA 1
ATOM 1339 C C . ARG A 1 207 ? 0.141 -1.672 43.413 1.00 9.98 227 ARG A C 1
ATOM 1340 O O . ARG A 1 207 ? 1.261 -1.211 43.183 1.00 10.19 227 ARG A O 1
ATOM 1348 N N . VAL A 1 208 ? -0.148 -2.968 43.326 1.00 9.95 228 VAL A N 1
ATOM 1349 C CA . VAL A 1 208 ? 0.875 -3.977 43.055 1.00 9.89 228 VAL A CA 1
ATOM 1350 C C . VAL A 1 208 ? 0.759 -4.591 41.656 1.00 9.92 228 VAL A C 1
ATOM 1351 O O . VAL A 1 208 ? 1.391 -5.610 41.367 1.00 9.75 228 VAL A O 1
ATOM 1355 N N . SER A 1 209 ? -0.036 -3.956 40.794 1.00 9.91 229 SER A N 1
ATOM 1356 C CA . SER A 1 209 ? -0.274 -4.443 39.429 1.00 10.15 229 SER A CA 1
ATOM 1357 C C . SER A 1 209 ? 1.004 -4.671 38.617 1.00 10.41 229 SER A C 1
ATOM 1358 O O . SER A 1 209 ? 1.100 -5.646 37.867 1.00 10.28 229 SER A O 1
ATOM 1361 N N . SER A 1 210 ? 1.976 -3.772 38.765 1.00 10.80 230 SER A N 1
ATOM 1362 C CA . SER A 1 210 ? 3.233 -3.873 38.021 1.00 11.16 230 SER A CA 1
ATOM 1363 C C . SER A 1 210 ? 4.154 -4.975 38.558 1.00 11.49 230 SER A C 1
ATOM 1364 O O . SER A 1 210 ? 5.119 -5.363 37.898 1.00 11.73 230 SER A O 1
ATOM 1367 N N . GLN A 1 211 ? 3.845 -5.474 39.753 1.00 11.58 231 GLN A N 1
ATOM 1368 C CA . GLN A 1 211 ? 4.571 -6.589 40.355 1.00 11.81 231 GLN A CA 1
ATOM 1369 C C . GLN A 1 211 ? 3.915 -7.923 39.983 1.00 11.57 231 GLN A C 1
ATOM 1370 O O . GLN A 1 211 ? 4.600 -8.894 39.654 1.00 11.59 231 GLN A O 1
ATOM 1376 N N . THR A 1 212 ? 2.584 -7.948 40.022 1.00 11.10 232 THR A N 1
ATOM 1377 C CA . THR A 1 212 ? 1.798 -9.176 39.866 1.00 10.83 232 THR A CA 1
ATOM 1378 C C . THR A 1 212 ? 1.395 -9.470 38.426 1.00 10.78 232 THR A C 1
ATOM 1379 O O . THR A 1 212 ? 1.053 -10.610 38.093 1.00 10.68 232 THR A O 1
ATOM 1383 N N . ASN A 1 213 ? 1.413 -8.434 37.589 1.00 10.69 233 ASN A N 1
ATOM 1384 C CA . ASN A 1 213 ? 0.887 -8.497 36.218 1.00 10.72 233 ASN A CA 1
ATOM 1385 C C . ASN A 1 213 ? -0.618 -8.791 36.160 1.00 10.48 233 ASN A C 1
ATOM 1386 O O . ASN A 1 213 ? -1.126 -9.356 35.186 1.00 10.54 233 ASN A O 1
ATOM 1391 N N . VAL A 1 214 ? -1.315 -8.401 37.225 1.00 10.28 234 VAL A N 1
ATOM 1392 C CA . VAL A 1 214 ? -2.772 -8.473 37.291 1.00 10.09 234 VAL A CA 1
ATOM 1393 C C . VAL A 1 214 ? -3.302 -7.073 37.564 1.00 10.03 234 VAL A C 1
ATOM 1394 O O . VAL A 1 214 ? -2.827 -6.388 38.473 1.00 9.87 234 VAL A O 1
ATOM 1398 N N . GLY A 1 215 ? -4.278 -6.650 36.766 1.00 9.91 235 GLY A N 1
ATOM 1399 C CA . GLY A 1 215 ? -4.892 -5.339 36.934 1.00 9.96 235 GLY A CA 1
ATOM 1400 C C . GLY A 1 215 ? -6.388 -5.416 37.160 1.00 10.04 235 GLY A C 1
ATOM 1401 O O . GLY A 1 215 ? -7.054 -6.314 36.645 1.00 9.99 235 GLY A O 1
ATOM 1402 N N . ALA A 1 216 ? -6.909 -4.469 37.935 1.00 10.15 236 ALA A N 1
ATOM 1403 C CA . ALA A 1 216 ? -8.341 -4.364 38.198 1.00 10.34 236 ALA A CA 1
ATOM 1404 C C . ALA A 1 216 ? -8.934 -3.116 37.556 1.00 10.57 236 ALA A C 1
ATOM 1405 O O . ALA A 1 216 ? -8.282 -2.070 37.483 1.00 10.51 236 ALA A O 1
ATOM 1407 N N . SER A 1 217 ? -10.172 -3.241 37.086 1.00 11.06 237 SER A N 1
ATOM 1408 C CA . SER A 1 217 ? -10.935 -2.103 36.588 1.00 11.69 237 SER A CA 1
ATOM 1409 C C . SER A 1 217 ? -12.345 -2.146 37.161 1.00 11.96 237 SER A C 1
ATOM 1410 O O . SER A 1 217 ? -13.050 -3.148 37.024 1.00 11.82 237 SER A O 1
ATOM 1413 N N . TYR A 1 218 ? -12.741 -1.054 37.807 1.00 12.39 238 TYR A N 1
ATOM 1414 C CA . TYR A 1 218 ? -14.059 -0.941 38.416 1.00 13.10 238 TYR A CA 1
ATOM 1415 C C . TYR A 1 218 ? -14.931 -0.016 37.572 1.00 13.66 238 TYR A C 1
ATOM 1416 O O . TYR A 1 218 ? -14.743 1.204 37.562 1.00 13.64 238 TYR A O 1
ATOM 1425 N N . ASP A 1 219 ? -15.863 -0.624 36.843 1.00 14.39 239 ASP A N 1
ATOM 1426 C CA . ASP A 1 219 ? -16.797 0.101 35.993 1.00 15.35 239 ASP A CA 1
ATOM 1427 C C . ASP A 1 219 ? -18.034 0.423 36.823 1.00 15.80 239 ASP A C 1
ATOM 1428 O O . ASP A 1 219 ? -18.841 -0.459 37.118 1.00 15.78 239 ASP A O 1
ATOM 1433 N N . LYS A 1 220 ? -18.164 1.691 37.205 1.00 16.51 240 LYS A N 1
ATOM 1434 C CA . LYS A 1 220 ? -19.248 2.137 38.082 1.00 17.42 240 LYS A CA 1
ATOM 1435 C C . LYS A 1 220 ? -20.607 2.231 37.381 1.00 17.75 240 LYS A C 1
ATOM 1436 O O . LYS A 1 220 ? -21.643 2.325 38.043 1.00 18.10 240 LYS A O 1
ATOM 1442 N N . THR A 1 221 ? -20.600 2.201 36.050 1.00 18.12 241 THR A N 1
ATOM 1443 C CA . THR A 1 221 ? -21.840 2.175 35.272 1.00 18.42 241 THR A CA 1
ATOM 1444 C C . THR A 1 221 ? -22.476 0.783 35.319 1.00 18.28 241 THR A C 1
ATOM 1445 O O . THR A 1 221 ? -23.675 0.652 35.576 1.00 18.53 241 THR A O 1
ATOM 1449 N N . THR A 1 222 ? -21.666 -0.248 35.083 1.00 18.03 242 THR A N 1
ATOM 1450 C CA . THR A 1 222 ? -22.143 -1.633 35.105 1.00 17.66 242 THR A CA 1
ATOM 1451 C C . THR A 1 222 ? -22.123 -2.225 36.515 1.00 17.18 242 THR A C 1
ATOM 1452 O O . THR A 1 222 ? -22.789 -3.227 36.785 1.00 17.24 242 THR A O 1
ATOM 1456 N N . GLY A 1 223 ? -21.360 -1.598 37.408 1.00 16.69 243 GLY A N 1
ATOM 1457 C CA . GLY A 1 223 ? -21.205 -2.083 38.778 1.00 15.98 243 GLY A CA 1
ATOM 1458 C C . GLY A 1 223 ? -20.377 -3.352 38.853 1.00 15.51 243 GLY A C 1
ATOM 1459 O O . GLY A 1 223 ? -20.616 -4.206 39.706 1.00 15.63 243 GLY A O 1
ATOM 1460 N N . GLN A 1 224 ? -19.403 -3.476 37.955 1.00 14.91 244 GLN A N 1
ATOM 1461 C CA . GLN A 1 224 ? -18.575 -4.677 37.881 1.00 14.34 244 GLN A CA 1
ATOM 1462 C C . GLN A 1 224 ? -17.093 -4.370 38.045 1.00 13.76 244 GLN A C 1
ATOM 1463 O O . GLN A 1 224 ? -16.597 -3.365 37.533 1.00 13.70 244 GLN A O 1
ATOM 1469 N N . VAL A 1 225 ? -16.398 -5.247 38.767 1.00 13.01 245 VAL A N 1
ATOM 1470 C CA . VAL A 1 225 ? -14.944 -5.194 38.868 1.00 12.33 245 VAL A CA 1
ATOM 1471 C C . VAL A 1 225 ? -14.368 -6.335 38.037 1.00 11.98 245 VAL A C 1
ATOM 1472 O O . VAL A 1 225 ? -14.745 -7.496 38.215 1.00 11.73 245 VAL A O 1
ATOM 1476 N N . THR A 1 226 ? -13.465 -5.992 37.123 1.00 11.69 246 THR A N 1
ATOM 1477 C CA . THR A 1 226 ? -12.834 -6.974 36.247 1.00 11.62 246 THR A CA 1
ATOM 1478 C C . THR A 1 226 ? -11.329 -7.035 36.485 1.00 11.43 246 THR A C 1
ATOM 1479 O O . THR A 1 226 ? -10.645 -6.007 36.455 1.00 11.23 246 THR A O 1
ATOM 1483 N N . LEU A 1 227 ? -10.825 -8.242 36.733 1.00 11.31 247 LEU A N 1
ATOM 1484 C CA . LEU A 1 227 ? -9.387 -8.485 36.771 1.00 11.44 247 LEU A CA 1
ATOM 1485 C C . LEU A 1 227 ? -8.914 -8.903 35.389 1.00 11.61 247 LEU A C 1
ATOM 1486 O O . LEU A 1 227 ? -9.599 -9.658 34.698 1.00 11.65 247 LEU A O 1
ATOM 1491 N N . THR A 1 228 ? -7.747 -8.406 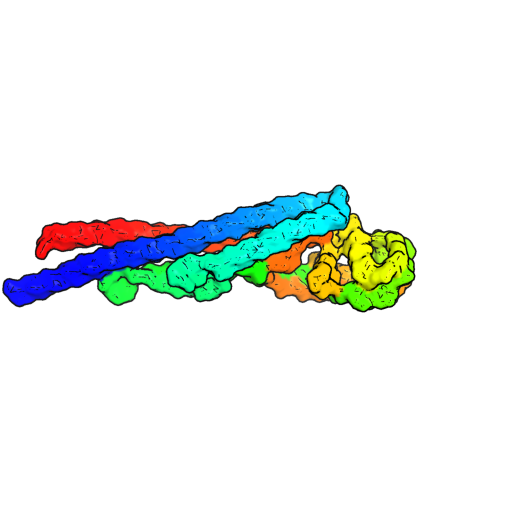34.993 1.00 11.84 248 THR A N 1
ATOM 1492 C CA . THR A 1 228 ? -7.148 -8.760 33.712 1.00 12.26 248 THR A CA 1
ATOM 1493 C C . THR A 1 228 ? -5.692 -9.172 33.906 1.00 12.17 248 THR A C 1
ATOM 1494 O O . THR A 1 228 ? -4.963 -8.558 34.688 1.00 12.04 248 THR A O 1
ATOM 1498 N N . SER A 1 229 ? -5.283 -10.222 33.196 1.00 12.16 249 SER A N 1
ATOM 1499 C CA . SER A 1 229 ? -3.896 -10.679 33.211 1.00 12.21 249 SER A CA 1
ATOM 1500 C C . SER A 1 229 ? -3.562 -11.442 31.932 1.00 12.52 249 SER A C 1
ATOM 1501 O O . SER A 1 229 ? -4.454 -11.796 31.159 1.00 12.49 249 SER A O 1
ATOM 1504 N N . ASN A 1 230 ? -2.272 -11.683 31.722 1.00 12.81 250 ASN A N 1
ATOM 1505 C CA . ASN A 1 230 ? -1.787 -12.462 30.583 1.00 13.34 250 ASN A CA 1
ATOM 1506 C C . ASN A 1 230 ? -1.841 -13.970 30.846 1.00 13.13 250 ASN A C 1
ATOM 1507 O O . ASN A 1 230 ? -1.615 -14.779 29.942 1.00 13.33 250 ASN A O 1
ATOM 1512 N N . ALA A 1 231 ? -2.138 -14.332 32.093 1.00 12.80 251 ALA A N 1
ATOM 1513 C CA . ALA A 1 231 ? -2.186 -15.726 32.528 1.00 12.53 251 ALA A CA 1
ATOM 1514 C C . ALA A 1 231 ? -3.155 -15.882 33.696 1.00 12.31 251 ALA A C 1
ATOM 1515 O O . ALA A 1 231 ? -3.681 -14.892 34.208 1.00 12.13 251 ALA A O 1
ATOM 1517 N N . ALA A 1 232 ? -3.385 -17.128 34.108 1.00 12.07 252 ALA A N 1
ATOM 1518 C CA . ALA A 1 232 ? -4.208 -17.426 35.280 1.00 11.94 252 ALA A CA 1
ATOM 1519 C C . ALA A 1 232 ? -3.739 -16.635 36.500 1.00 11.65 252 ALA A C 1
ATOM 1520 O O . ALA A 1 232 ? -2.539 -16.436 36.703 1.00 11.95 252 ALA A O 1
ATOM 1522 N N . ILE A 1 233 ? -4.699 -16.186 37.298 1.00 11.38 253 ILE A N 1
ATOM 1523 C CA . ILE A 1 233 ? -4.429 -15.350 38.463 1.00 11.11 253 ILE A CA 1
ATOM 1524 C C . ILE A 1 233 ? -4.483 -16.200 39.731 1.00 10.90 253 ILE A C 1
ATOM 1525 O O . ILE A 1 233 ? -5.485 -16.859 39.997 1.00 10.77 253 ILE A O 1
ATOM 1530 N N . ALA A 1 234 ? -3.403 -16.184 40.508 1.00 10.68 254 ALA A N 1
ATOM 1531 C CA . ALA A 1 234 ? -3.376 -16.918 41.769 1.00 10.54 254 ALA A CA 1
ATOM 1532 C C . ALA A 1 234 ? -3.937 -16.060 42.896 1.00 10.51 254 ALA A C 1
ATOM 1533 O O . ALA A 1 234 ? -3.307 -15.091 43.325 1.00 10.48 254 ALA A O 1
ATOM 1535 N N . VAL A 1 235 ? -5.135 -16.414 43.351 1.00 10.43 255 VAL A N 1
ATOM 1536 C CA . VAL A 1 235 ? -5.772 -15.732 44.475 1.00 10.51 255 VAL A CA 1
ATOM 1537 C C . VAL A 1 235 ? -5.599 -16.588 45.726 1.00 10.53 255 VAL A C 1
ATOM 1538 O O . VAL A 1 235 ? -6.018 -17.747 45.758 1.00 10.61 255 VAL A O 1
ATOM 1542 N N . ALA A 1 236 ? -4.958 -16.017 46.742 1.00 10.72 256 ALA A N 1
ATOM 1543 C CA . ALA A 1 236 ? -4.769 -16.699 48.022 1.00 10.83 256 ALA A CA 1
ATOM 1544 C C . ALA A 1 236 ? -4.981 -15.738 49.192 1.00 11.00 256 ALA A C 1
ATOM 1545 O O . ALA A 1 236 ? -5.441 -14.609 49.002 1.00 10.91 256 ALA A O 1
ATOM 1547 N N . GLY A 1 237 ? -4.659 -16.193 50.400 1.00 11.23 257 GLY A N 1
ATOM 1548 C CA . GLY A 1 237 ? -4.800 -15.361 51.591 1.00 11.48 257 GLY A CA 1
ATOM 1549 C C . GLY A 1 237 ? -5.680 -15.973 52.664 1.00 11.76 257 GLY A C 1
ATOM 1550 O O . GLY A 1 237 ? -6.321 -17.005 52.448 1.00 11.74 257 GLY A O 1
ATOM 1551 N N . ALA A 1 238 ? -5.719 -15.313 53.818 1.00 12.05 258 ALA A N 1
ATOM 1552 C CA . ALA A 1 238 ? -6.408 -15.832 55.000 1.00 12.40 258 ALA A CA 1
ATOM 1553 C C . ALA A 1 238 ? -7.931 -15.692 54.958 1.00 12.60 258 ALA A C 1
ATOM 1554 O O . ALA A 1 238 ? -8.639 -16.458 55.618 1.00 12.87 258 ALA A O 1
ATOM 1556 N N . ALA A 1 239 ? -8.431 -14.724 54.192 1.00 12.71 259 ALA A N 1
ATOM 1557 C CA . ALA A 1 239 ? -9.869 -14.443 54.146 1.00 12.94 259 ALA A CA 1
ATOM 1558 C C . ALA A 1 239 ? -10.672 -15.562 53.486 1.00 13.10 259 ALA A C 1
ATOM 1559 O O . ALA A 1 239 ? -11.652 -16.045 54.059 1.00 13.15 259 ALA A O 1
ATOM 1561 N N . ASN A 1 240 ? -10.240 -15.973 52.292 1.00 13.26 260 ASN A N 1
ATOM 1562 C CA . ASN A 1 240 ? -10.947 -16.973 51.480 1.00 13.43 260 ASN A CA 1
ATOM 1563 C C . ASN A 1 240 ? -12.468 -16.796 51.509 1.00 13.49 260 ASN A C 1
ATOM 1564 O O . ASN A 1 240 ? -13.216 -17.709 51.871 1.00 13.54 260 ASN A O 1
ATOM 1569 N N . ASP A 1 241 ? -12.911 -15.602 51.132 1.00 13.51 261 ASP A N 1
ATOM 1570 C CA . ASP A 1 241 ? -14.326 -15.263 51.130 1.00 13.69 261 ASP A CA 1
ATOM 1571 C C . ASP A 1 241 ? -14.578 -14.179 50.093 1.00 13.57 261 ASP A C 1
ATOM 1572 O O . ASP A 1 241 ? -14.125 -13.042 50.250 1.00 13.83 261 ASP A O 1
ATOM 1577 N N . ALA A 1 242 ? -15.309 -14.542 49.040 1.00 13.51 262 ALA A N 1
ATOM 1578 C CA . ALA A 1 242 ? -15.611 -13.629 47.936 1.00 13.37 262 ALA A CA 1
ATOM 1579 C C . ALA A 1 242 ? -16.513 -12.468 48.353 1.00 13.31 262 ALA A C 1
ATOM 1580 O O . ALA A 1 242 ? -16.501 -11.413 47.721 1.00 13.28 262 ALA A O 1
ATOM 1582 N N . THR A 1 243 ? -17.293 -12.667 49.415 1.00 13.16 263 THR A N 1
ATOM 1583 C CA . THR A 1 243 ? -18.185 -11.620 49.919 1.00 13.11 263 THR A CA 1
ATOM 1584 C C . THR A 1 243 ? -17.409 -10.553 50.695 1.00 12.89 263 THR A C 1
ATOM 1585 O O . THR A 1 243 ? -17.912 -9.449 50.921 1.00 12.92 263 THR A O 1
ATOM 1589 N N . VAL A 1 244 ? -16.185 -10.896 51.093 1.00 12.62 264 VAL A N 1
ATOM 1590 C CA . VAL A 1 244 ? -15.289 -9.974 51.791 1.00 12.49 264 VAL A CA 1
ATOM 1591 C C . VAL A 1 244 ? -14.298 -9.337 50.814 1.00 12.21 264 VAL A C 1
ATOM 1592 O O . VAL A 1 244 ? -14.200 -8.108 50.726 1.00 12.15 264 VAL A O 1
ATOM 1596 N N . ALA A 1 245 ? -13.583 -10.185 50.076 1.00 11.93 265 ALA A N 1
ATOM 1597 C CA . ALA A 1 245 ? -12.428 -9.759 49.284 1.00 11.77 265 ALA A CA 1
ATOM 1598 C C . ALA A 1 245 ? -12.610 -9.902 47.771 1.00 11.68 265 ALA A C 1
ATOM 1599 O O . ALA A 1 245 ? -11.638 -9.815 47.013 1.00 11.58 265 ALA A O 1
ATOM 1601 N N . GLY A 1 246 ? -13.851 -10.117 47.338 1.00 11.63 266 GLY A N 1
ATOM 1602 C CA . GLY A 1 246 ? -14.180 -10.190 45.915 1.00 11.74 266 GLY A CA 1
ATOM 1603 C C . GLY A 1 246 ? -13.951 -11.552 45.288 1.00 11.86 266 GLY A C 1
ATOM 1604 O O . GLY A 1 246 ? -14.786 -12.041 44.522 1.00 11.79 266 GLY A O 1
ATOM 1605 N N . TRP A 1 247 ? -12.809 -12.152 45.610 1.00 11.85 267 TRP A N 1
ATOM 1606 C CA . TRP A 1 247 ? -12.409 -13.438 45.055 1.00 11.96 267 TRP A CA 1
ATOM 1607 C C . TRP A 1 247 ? -12.000 -14.395 46.160 1.00 11.93 267 TRP A C 1
ATOM 1608 O O . TRP A 1 247 ? -11.191 -14.049 47.023 1.00 12.17 267 TRP A O 1
ATOM 1619 N N . ALA A 1 248 ? -12.578 -15.593 46.138 1.00 11.79 268 ALA A N 1
ATOM 1620 C CA . ALA A 1 248 ? -12.167 -16.656 47.047 1.00 11.64 268 ALA A CA 1
ATOM 1621 C C . ALA A 1 248 ? -10.868 -17.270 46.529 1.00 11.45 268 ALA A C 1
ATOM 1622 O O . ALA A 1 248 ? -10.481 -17.039 45.380 1.00 11.53 268 ALA A O 1
ATOM 1624 N N . ASN A 1 249 ? -10.192 -18.040 47.375 1.00 11.25 269 ASN A N 1
ATOM 1625 C CA . ASN A 1 249 ? -8.912 -18.633 46.996 1.00 11.03 269 ASN A CA 1
ATOM 1626 C C . ASN A 1 249 ? -9.044 -19.597 45.821 1.00 10.96 269 ASN A C 1
ATOM 1627 O O . ASN A 1 249 ? -9.923 -20.461 45.806 1.00 10.82 269 ASN A O 1
ATOM 1632 N N . ASN A 1 250 ? -8.165 -19.418 44.839 1.00 10.80 270 ASN A N 1
ATOM 1633 C CA . ASN A 1 250 ? -8.175 -20.173 43.590 1.00 10.85 270 ASN A CA 1
ATOM 1634 C C . ASN A 1 250 ? -6.856 -19.858 42.891 1.00 10.74 270 ASN A C 1
ATOM 1635 O O . ASN A 1 250 ? -6.630 -18.727 42.453 1.00 10.42 270 ASN A O 1
ATOM 1640 N N . ALA A 1 251 ? -5.980 -20.859 42.813 1.00 10.71 271 ALA A N 1
ATOM 1641 C CA . ALA A 1 251 ? -4.633 -20.684 42.262 1.00 11.03 271 ALA A CA 1
ATOM 1642 C C . ALA A 1 251 ? -4.614 -20.391 40.758 1.00 11.14 271 ALA A C 1
ATOM 1643 O O . ALA A 1 251 ? -3.629 -19.864 40.240 1.00 10.98 271 ALA A O 1
ATOM 1645 N N . THR A 1 252 ? -5.700 -20.738 40.067 1.00 11.52 272 THR A N 1
ATOM 1646 C CA . THR A 1 252 ? -5.851 -20.436 38.643 1.00 12.05 272 THR A CA 1
ATOM 1647 C C . THR A 1 252 ? -7.191 -19.749 38.358 1.00 12.34 272 THR A C 1
ATOM 1648 O O . THR A 1 252 ? -8.059 -20.299 37.669 1.00 12.51 272 THR A O 1
ATOM 1652 N N . THR A 1 253 ? -7.344 -18.542 38.900 1.00 12.69 273 THR A N 1
ATOM 1653 C CA . THR A 1 253 ? -8.550 -17.736 38.719 1.00 13.13 273 THR A CA 1
ATOM 1654 C C . THR A 1 253 ? -8.581 -17.112 37.328 1.00 13.72 273 THR A C 1
ATOM 1655 O O . THR A 1 253 ? -7.559 -16.645 36.820 1.00 13.49 273 THR A O 1
ATOM 1659 N N . GLY A 1 254 ? -9.762 -17.113 36.719 1.00 14.52 274 GLY A N 1
ATOM 1660 C CA . GLY A 1 254 ? -9.973 -16.404 35.467 1.00 15.56 274 GLY A CA 1
ATOM 1661 C C . GLY A 1 254 ? -10.305 -17.294 34.291 1.00 16.42 274 GLY A C 1
ATOM 1662 O O . GLY A 1 254 ? -10.061 -18.504 34.316 1.00 16.49 274 GLY A O 1
ATOM 1663 N N . THR A 1 255 ? -10.863 -16.672 33.259 1.00 17.21 275 THR A N 1
ATOM 1664 C CA . THR A 1 255 ? -11.249 -17.350 32.031 1.00 18.28 275 THR A CA 1
ATOM 1665 C C . THR A 1 255 ? -10.431 -16.782 30.876 1.00 18.82 275 THR A C 1
ATOM 1666 O O . THR A 1 255 ? -10.226 -15.570 30.791 1.00 18.66 275 THR A O 1
ATOM 1670 N N . ALA A 1 256 ? -9.954 -17.668 30.003 1.00 19.60 276 ALA A N 1
ATOM 1671 C CA . ALA A 1 256 ? -9.280 -17.258 28.776 1.00 20.45 276 ALA A CA 1
ATOM 1672 C C . ALA A 1 256 ? -10.302 -16.613 27.846 1.00 21.01 276 ALA A C 1
ATOM 1673 O O . ALA A 1 256 ? -11.188 -17.286 27.308 1.00 21.15 276 ALA A O 1
ATOM 1675 N N . THR A 1 257 ? -10.180 -15.298 27.684 1.00 21.62 277 THR A N 1
ATOM 1676 C CA . THR A 1 257 ? -11.149 -14.499 26.945 1.00 22.24 277 THR A CA 1
ATOM 1677 C C . THR A 1 257 ? -10.530 -13.941 25.664 1.00 22.47 277 THR A C 1
ATOM 1678 O O . THR A 1 257 ? -9.453 -13.342 25.695 1.00 22.54 277 THR A O 1
ATOM 1682 N N . THR A 1 258 ? -11.213 -14.154 24.542 1.00 22.74 278 THR A N 1
ATOM 1683 C CA . THR A 1 258 ? -10.822 -13.548 23.272 1.00 23.05 278 THR A CA 1
ATOM 1684 C C . THR A 1 258 ? -11.979 -12.730 22.700 1.00 23.01 278 THR A C 1
ATOM 1685 O O . THR A 1 258 ? -12.998 -13.284 22.277 1.00 23.18 278 THR A O 1
ATOM 1689 N N . THR A 1 259 ? -11.814 -11.409 22.711 1.00 22.94 279 THR A N 1
ATOM 1690 C CA . THR A 1 259 ? -12.791 -10.486 22.133 1.00 22.84 279 THR A CA 1
ATOM 1691 C C . THR A 1 259 ? -12.132 -9.646 21.041 1.00 22.52 279 THR A C 1
ATOM 1692 O O . THR A 1 259 ? -10.943 -9.803 20.759 1.00 22.68 279 THR A O 1
ATOM 1696 N N . THR A 1 260 ? -12.912 -8.762 20.426 1.00 22.21 280 THR A N 1
ATOM 1697 C CA . THR A 1 260 ? -12.391 -7.854 19.409 1.00 21.76 280 THR A CA 1
ATOM 1698 C C . THR A 1 260 ? -12.587 -6.396 19.812 1.00 21.28 280 THR A C 1
ATOM 1699 O O . THR A 1 260 ? -13.460 -6.075 20.623 1.00 21.24 280 THR A O 1
ATOM 1703 N N . GLY A 1 261 ? -11.758 -5.522 19.251 1.00 20.77 281 GLY A N 1
ATOM 1704 C CA . GLY A 1 261 ? -11.946 -4.086 19.398 1.00 20.09 281 GLY A CA 1
ATOM 1705 C C . GLY A 1 261 ? -11.185 -3.428 20.531 1.00 19.70 281 GLY A C 1
ATOM 1706 O O . GLY A 1 261 ? -10.330 -4.044 21.171 1.00 19.58 281 GLY A O 1
ATOM 1707 N N . ILE A 1 262 ? -11.513 -2.162 20.771 1.00 19.26 282 ILE A N 1
ATOM 1708 C CA . ILE A 1 262 ? -10.857 -1.354 21.794 1.00 18.91 282 ILE A CA 1
ATOM 1709 C C . ILE A 1 262 ? -11.820 -0.944 22.914 1.00 18.72 282 ILE A C 1
ATOM 1710 O O . ILE A 1 262 ? -11.421 -0.272 23.867 1.00 18.77 282 ILE A O 1
ATOM 1715 N N . ASN A 1 263 ? -13.081 -1.363 22.798 1.00 18.45 283 ASN A N 1
ATOM 1716 C CA . ASN A 1 263 ? -14.136 -0.954 23.734 1.00 18.16 283 ASN A CA 1
ATOM 1717 C C . ASN A 1 263 ? -13.974 -1.462 25.172 1.00 17.75 283 ASN A C 1
ATOM 1718 O O . ASN A 1 263 ? -14.518 -0.870 26.105 1.00 17.90 283 ASN A O 1
ATOM 1723 N N . SER A 1 264 ? -13.224 -2.548 25.342 1.00 17.19 284 SER A N 1
ATOM 1724 C CA . SER A 1 264 ? -12.998 -3.130 26.666 1.00 16.70 284 SER A CA 1
ATOM 1725 C C . SER A 1 264 ? -11.692 -2.647 27.303 1.00 16.06 284 SER A C 1
ATOM 1726 O O . SER A 1 264 ? -11.390 -2.993 28.450 1.00 16.16 284 SER A O 1
ATOM 1729 N N . LEU A 1 265 ? -10.926 -1.850 26.558 1.00 15.13 285 LEU A N 1
ATOM 1730 C CA . LEU A 1 265 ? -9.655 -1.310 27.047 1.00 14.26 285 LEU A CA 1
ATOM 1731 C C . LEU A 1 265 ? -9.873 -0.242 28.109 1.00 13.62 285 LEU A C 1
ATOM 1732 O O . LEU A 1 265 ? -10.759 0.607 27.978 1.00 13.49 285 LEU A O 1
ATOM 1737 N N . THR A 1 266 ? -9.067 -0.299 29.167 1.00 12.60 286 THR A N 1
ATOM 1738 C CA . THR A 1 266 ? -9.054 0.743 30.191 1.00 11.94 286 THR A CA 1
ATOM 1739 C C . THR A 1 266 ? -7.615 1.108 30.548 1.00 11.31 286 THR A C 1
ATOM 1740 O O . THR A 1 266 ? -6.673 0.410 30.163 1.00 11.01 286 THR A O 1
ATOM 1744 N N . VAL A 1 267 ? -7.454 2.209 31.278 1.00 10.56 287 VAL A N 1
ATOM 1745 C CA . VAL A 1 267 ? -6.152 2.590 31.829 1.00 10.17 287 VAL A CA 1
ATOM 1746 C C . VAL A 1 267 ? -6.215 2.613 33.363 1.00 10.04 287 VAL A C 1
ATOM 1747 O O . VAL A 1 267 ? -5.452 3.322 34.030 1.00 9.87 287 VAL A O 1
ATOM 1751 N N . SER A 1 268 ? -7.119 1.795 33.903 1.00 9.84 288 SER A N 1
ATOM 1752 C CA . SER A 1 268 ? -7.410 1.743 35.338 1.00 9.77 288 SER A CA 1
ATOM 1753 C C . SER A 1 268 ? -6.269 1.177 36.181 1.00 9.72 288 SER A C 1
ATOM 1754 O O . SER A 1 268 ? -6.212 1.409 37.390 1.00 9.63 288 SER A O 1
ATOM 1757 N N . SER A 1 269 ? -5.374 0.429 35.537 1.00 9.57 289 SER A N 1
ATOM 1758 C CA . SER A 1 269 ? -4.259 -0.228 36.211 1.00 9.66 289 SER A CA 1
ATOM 1759 C C . SER A 1 269 ? -3.053 -0.269 35.285 1.00 9.54 289 SER A C 1
ATOM 1760 O O . SER A 1 269 ? -3.192 -0.046 34.082 1.00 9.49 289 SER A O 1
ATOM 1763 N N . PHE A 1 270 ? -1.881 -0.576 35.840 1.00 9.60 290 PHE A N 1
ATOM 1764 C CA . PHE A 1 270 ? -0.682 -0.786 35.026 1.00 9.56 290 PHE A CA 1
ATOM 1765 C C . PHE A 1 270 ? -0.944 -1.834 33.946 1.00 9.52 290 PHE A C 1
ATOM 1766 O O . PHE A 1 270 ? -0.713 -1.579 32.766 1.00 9.44 290 PHE A O 1
ATOM 1774 N N . THR A 1 271 ? -1.445 -2.997 34.358 1.00 9.47 291 THR A N 1
ATOM 1775 C CA . THR A 1 271 ? -1.707 -4.106 33.438 1.00 9.40 291 THR A CA 1
ATOM 1776 C C . THR A 1 271 ? -2.684 -3.707 32.329 1.00 9.56 291 THR A C 1
ATOM 1777 O O . THR A 1 271 ? -2.451 -4.011 31.159 1.00 9.69 291 THR A O 1
ATOM 1781 N N . ASN A 1 272 ? -3.762 -3.019 32.703 1.00 9.64 292 ASN A N 1
ATOM 1782 C CA . ASN A 1 272 ? -4.752 -2.540 31.738 1.00 9.62 292 ASN A CA 1
ATOM 1783 C C . ASN A 1 272 ? -4.168 -1.520 30.766 1.00 9.56 292 ASN A C 1
ATOM 1784 O O . ASN A 1 272 ? -4.404 -1.603 29.558 1.00 9.42 292 ASN A O 1
ATOM 1789 N N . ALA A 1 273 ? -3.401 -0.570 31.300 1.00 9.60 293 ALA A N 1
ATOM 1790 C CA . ALA A 1 273 ? -2.771 0.475 30.491 1.00 9.77 293 ALA A CA 1
ATOM 1791 C C . ALA A 1 273 ? -1.758 -0.089 29.494 1.00 9.94 293 ALA A C 1
ATOM 1792 O O . ALA A 1 273 ? -1.666 0.394 28.364 1.00 9.89 293 ALA A O 1
ATOM 1794 N N . GLN A 1 274 ? -1.005 -1.104 29.916 1.00 10.24 294 GLN A N 1
ATOM 1795 C CA . GLN A 1 274 ? -0.039 -1.781 29.047 1.00 10.61 294 GLN A CA 1
ATOM 1796 C C . GLN A 1 274 ? -0.743 -2.480 27.889 1.00 10.95 294 GLN A C 1
ATOM 1797 O O . GLN A 1 274 ? -0.317 -2.374 26.738 1.00 11.06 294 GLN A O 1
ATOM 1803 N N . GLN A 1 275 ? -1.825 -3.186 28.214 1.00 11.32 295 GLN A N 1
ATOM 1804 C CA . GLN A 1 275 ? -2.690 -3.827 27.229 1.00 11.96 295 GLN A CA 1
ATOM 1805 C C . GLN A 1 275 ? -3.235 -2.794 26.241 1.00 11.80 295 GLN A C 1
ATOM 1806 O O . GLN A 1 275 ? -3.295 -3.047 25.032 1.00 11.70 295 GLN A O 1
ATOM 1812 N N . THR A 1 276 ? -3.602 -1.626 26.767 1.00 11.62 296 THR A N 1
ATOM 1813 C CA . THR A 1 276 ? -4.153 -0.537 25.960 1.00 11.53 296 THR A CA 1
ATOM 1814 C C . THR A 1 276 ? -3.145 -0.001 24.937 1.00 11.50 296 THR A C 1
ATOM 1815 O O . THR A 1 276 ? -3.505 0.199 23.780 1.00 11.52 296 THR A O 1
ATOM 1819 N N . ILE A 1 277 ? -1.893 0.210 25.349 1.00 11.61 297 ILE A N 1
ATOM 1820 C CA . ILE A 1 277 ? -0.851 0.673 24.417 1.00 11.73 297 ILE A CA 1
ATOM 1821 C C . ILE A 1 277 ? -0.760 -0.266 23.213 1.00 11.94 297 ILE A C 1
ATOM 1822 O O . ILE A 1 277 ? -0.786 0.179 22.064 1.00 11.88 297 ILE A O 1
ATOM 1827 N N . THR A 1 278 ? -0.677 -1.564 23.496 1.00 12.24 298 THR A N 1
ATOM 1828 C CA . THR A 1 278 ? -0.529 -2.590 22.466 1.00 12.69 298 THR A CA 1
ATOM 1829 C C . THR A 1 278 ? -1.740 -2.647 21.526 1.00 12.68 298 THR A C 1
ATOM 1830 O O . THR A 1 278 ? -1.578 -2.630 20.303 1.00 12.85 298 THR A O 1
ATOM 1834 N N . GLN A 1 279 ? -2.943 -2.694 22.096 1.00 12.68 299 GLN A N 1
ATOM 1835 C CA . GLN A 1 279 ? -4.168 -2.809 21.299 1.00 12.70 299 GLN A CA 1
ATOM 1836 C C . GLN A 1 279 ? -4.497 -1.539 20.505 1.00 12.65 299 GLN A C 1
ATOM 1837 O O . GLN A 1 279 ? -5.041 -1.624 19.401 1.00 12.56 299 GLN A O 1
ATOM 1843 N N . ILE A 1 280 ? -4.159 -0.373 21.056 1.00 12.46 300 ILE A N 1
ATOM 1844 C CA . ILE A 1 280 ? -4.306 0.887 20.317 1.00 12.58 300 ILE A CA 1
ATOM 1845 C C . ILE A 1 280 ? -3.383 0.900 19.097 1.00 12.68 300 ILE A C 1
ATOM 1846 O O . ILE A 1 280 ? -3.771 1.369 18.026 1.00 12.66 300 ILE A O 1
ATOM 1851 N N . ASP A 1 281 ? -2.174 0.365 19.259 1.00 12.86 301 ASP A N 1
ATOM 1852 C CA . ASP A 1 281 ? -1.246 0.219 18.139 1.00 13.00 301 ASP A CA 1
ATOM 1853 C C . ASP A 1 281 ? -1.830 -0.682 17.048 1.00 13.02 301 ASP A C 1
ATOM 1854 O O . ASP A 1 281 ? -1.688 -0.389 15.861 1.00 12.86 301 ASP A O 1
ATOM 1859 N N . ASN A 1 282 ? -2.504 -1.757 17.458 1.00 13.00 302 ASN A N 1
ATOM 1860 C CA . ASN A 1 282 ? -3.231 -2.620 16.523 1.00 13.13 302 ASN A CA 1
ATOM 1861 C C . ASN A 1 282 ? -4.338 -1.870 15.783 1.00 13.06 302 ASN A C 1
ATOM 1862 O O . ASN A 1 282 ? -4.547 -2.082 14.585 1.00 13.10 302 ASN A O 1
ATOM 1867 N N . ALA A 1 283 ? -5.041 -0.995 16.502 1.00 13.02 303 ALA A N 1
ATOM 1868 C CA . ALA A 1 283 ? -6.092 -0.165 15.913 1.00 12.95 303 ALA A CA 1
ATOM 1869 C C . ALA A 1 283 ? -5.524 0.818 14.891 1.00 12.98 303 ALA A C 1
ATOM 1870 O O . ALA A 1 283 ? -6.075 0.969 13.799 1.00 12.86 303 ALA A O 1
ATOM 1872 N N . LEU A 1 284 ? -4.416 1.469 15.247 1.00 13.06 304 LEU A N 1
ATOM 1873 C CA . LEU A 1 284 ? -3.722 2.385 14.337 1.00 13.28 304 LEU A CA 1
ATOM 1874 C C . LEU A 1 284 ? -3.262 1.658 13.075 1.00 13.50 304 LEU A C 1
ATOM 1875 O O . LEU A 1 284 ? -3.363 2.194 11.971 1.00 13.50 304 LEU A O 1
ATOM 1880 N N . LYS A 1 285 ? -2.770 0.434 13.258 1.00 13.86 305 LYS A N 1
ATOM 1881 C CA . LYS A 1 285 ? -2.385 -0.452 12.161 1.00 14.33 305 LYS A CA 1
ATOM 1882 C C . LYS A 1 285 ? -3.557 -0.723 11.210 1.00 14.29 305 LYS A C 1
ATOM 1883 O O . LYS A 1 285 ? -3.398 -0.654 9.987 1.00 14.11 305 LYS A O 1
ATOM 1889 N N . ASP A 1 286 ? -4.726 -1.016 11.778 1.00 14.32 306 ASP A N 1
ATOM 1890 C CA . ASP A 1 286 ? -5.935 -1.271 10.991 1.00 14.55 306 ASP A CA 1
ATOM 1891 C C . ASP A 1 286 ? -6.375 -0.039 10.200 1.00 14.34 306 ASP A C 1
ATOM 1892 O O . ASP A 1 286 ? -6.808 -0.159 9.050 1.00 14.33 306 ASP A O 1
ATOM 1897 N N . ILE A 1 287 ? -6.258 1.136 10.821 1.00 13.99 307 ILE A N 1
ATOM 1898 C CA . ILE A 1 287 ? -6.527 2.410 10.149 1.00 13.84 307 ILE A CA 1
ATOM 1899 C C . ILE A 1 287 ? -5.583 2.595 8.959 1.00 13.71 307 ILE A C 1
ATOM 1900 O O . ILE A 1 287 ? -6.022 2.933 7.859 1.00 13.50 307 ILE A O 1
ATOM 1905 N N . ASN A 1 288 ? -4.291 2.361 9.189 1.00 13.72 308 ASN A N 1
ATOM 1906 C CA . ASN A 1 288 ? -3.270 2.510 8.148 1.00 13.80 308 ASN A CA 1
ATOM 1907 C C . ASN A 1 288 ? -3.539 1.647 6.919 1.00 13.97 308 ASN A C 1
ATOM 1908 O O . ASN A 1 288 ? -3.404 2.112 5.785 1.00 13.97 308 ASN A O 1
ATOM 1913 N N . THR A 1 289 ? -3.928 0.396 7.160 1.00 14.10 309 THR A N 1
ATOM 1914 C CA . THR A 1 289 ? -4.224 -0.561 6.095 1.00 14.47 309 THR A CA 1
ATOM 1915 C C . THR A 1 289 ? -5.481 -0.158 5.323 1.00 14.34 309 THR A C 1
ATOM 1916 O O . THR A 1 289 ? -5.518 -0.258 4.093 1.00 14.55 309 THR A O 1
ATOM 1920 N N . ALA A 1 290 ? -6.497 0.310 6.048 1.00 14.25 310 ALA A N 1
ATOM 1921 C CA . ALA A 1 290 ? -7.738 0.784 5.435 1.00 14.07 310 ALA A CA 1
ATOM 1922 C C . ALA A 1 290 ? -7.491 1.993 4.536 1.00 13.99 310 ALA A C 1
ATOM 1923 O O . ALA A 1 290 ? -8.045 2.083 3.438 1.00 13.89 310 ALA A O 1
ATOM 1925 N N . ARG A 1 291 ? -6.647 2.911 5.002 1.00 13.94 311 ARG A N 1
ATOM 1926 C CA . ARG A 1 291 ? -6.303 4.106 4.231 1.00 14.03 311 ARG A CA 1
ATOM 1927 C C . ARG A 1 291 ? -5.459 3.780 3.003 1.00 14.19 311 ARG A C 1
ATOM 1928 O O . ARG A 1 291 ? -5.584 4.441 1.971 1.00 14.18 311 ARG A O 1
ATOM 1936 N N . ALA A 1 292 ? -4.606 2.762 3.120 1.00 14.45 312 ALA A N 1
ATOM 1937 C CA . ALA A 1 292 ? -3.799 2.291 1.993 1.00 14.77 312 ALA A CA 1
ATOM 1938 C C . ALA A 1 292 ? -4.682 1.829 0.832 1.00 15.02 312 ALA A C 1
ATOM 1939 O O . ALA A 1 292 ? -4.412 2.155 -0.326 1.00 15.04 312 ALA A O 1
ATOM 1941 N N . ASP A 1 293 ? -5.741 1.088 1.156 1.00 15.41 313 ASP A N 1
ATOM 1942 C CA . ASP A 1 293 ? -6.708 0.617 0.159 1.00 15.85 313 ASP A CA 1
ATOM 1943 C C . ASP A 1 293 ? -7.474 1.773 -0.479 1.00 15.61 313 ASP A C 1
ATOM 1944 O O . ASP A 1 293 ? -7.648 1.815 -1.701 1.00 15.54 313 ASP A O 1
ATOM 1949 N N . LEU A 1 294 ? -7.924 2.709 0.354 1.00 15.34 314 LEU A N 1
ATOM 1950 C CA . LEU A 1 294 ? -8.662 3.882 -0.116 1.00 15.22 314 LEU A CA 1
ATOM 1951 C C . LEU A 1 294 ? -7.781 4.814 -0.944 1.00 15.31 314 LEU A C 1
ATOM 1952 O O . LEU A 1 294 ? -8.249 5.428 -1.903 1.00 15.20 314 LEU A O 1
ATOM 1957 N N . GLY A 1 295 ? -6.507 4.912 -0.570 1.00 15.28 315 GLY A N 1
ATOM 1958 C CA . GLY A 1 295 ? -5.530 5.674 -1.343 1.00 15.48 315 GLY A CA 1
ATOM 1959 C C . GLY A 1 295 ? -5.335 5.077 -2.724 1.00 15.56 315 GLY A C 1
ATOM 1960 O O . GLY A 1 295 ? -5.265 5.804 -3.718 1.00 15.51 315 GLY A O 1
ATOM 1961 N N . ALA A 1 296 ? -5.266 3.747 -2.776 1.00 15.67 316 ALA A N 1
ATOM 1962 C CA . ALA A 1 296 ? -5.093 3.010 -4.028 1.00 15.89 316 ALA A CA 1
ATOM 1963 C C . ALA A 1 296 ? -6.251 3.242 -4.997 1.00 16.11 316 ALA A C 1
ATOM 1964 O O . ALA A 1 296 ? -6.029 3.456 -6.191 1.00 16.00 316 ALA A O 1
ATOM 1966 N N . VAL A 1 297 ? -7.480 3.208 -4.483 1.00 16.38 317 VAL A N 1
ATOM 1967 C CA . VAL A 1 297 ? -8.657 3.411 -5.330 1.00 16.66 317 VAL A CA 1
ATOM 1968 C C . VAL A 1 297 ? -8.764 4.866 -5.802 1.00 16.90 317 VAL A C 1
ATOM 1969 O O . VAL A 1 297 ? -9.209 5.125 -6.920 1.00 16.84 317 VAL A O 1
ATOM 1973 N N . GLN A 1 298 ? -8.329 5.803 -4.958 1.00 17.28 318 GLN A N 1
ATOM 1974 C CA . GLN A 1 298 ? -8.259 7.215 -5.339 1.00 17.76 318 GLN A CA 1
ATOM 1975 C C . GLN A 1 298 ? -7.313 7.420 -6.520 1.00 17.95 318 GLN A C 1
ATOM 1976 O O . GLN A 1 298 ? -7.616 8.184 -7.439 1.00 17.99 318 GLN A O 1
ATOM 1982 N N . ASN A 1 299 ? -6.177 6.725 -6.492 1.00 18.22 319 ASN A N 1
ATOM 1983 C CA . ASN A 1 299 ? -5.219 6.754 -7.596 1.00 18.56 319 ASN A CA 1
ATOM 1984 C C . ASN A 1 299 ? -5.818 6.210 -8.888 1.00 18.66 319 ASN A C 1
ATOM 1985 O O . ASN A 1 299 ? -5.580 6.760 -9.966 1.00 18.61 319 ASN A O 1
ATOM 1990 N N . ARG A 1 300 ? -6.602 5.138 -8.769 1.00 18.75 320 ARG A N 1
ATOM 1991 C CA . ARG A 1 300 ? -7.282 4.540 -9.918 1.00 19.02 320 ARG A CA 1
ATOM 1992 C C . ARG A 1 300 ? -8.323 5.485 -10.516 1.00 18.88 320 ARG A C 1
ATOM 1993 O O . ARG A 1 300 ? -8.413 5.615 -11.739 1.00 18.74 320 ARG A O 1
ATOM 2001 N N . PHE A 1 301 ? -9.098 6.141 -9.654 1.00 18.82 321 PHE A N 1
ATOM 2002 C CA . PHE A 1 301 ? -10.087 7.123 -10.098 1.00 18.97 321 PHE A CA 1
ATOM 2003 C C . PHE A 1 301 ? -9.420 8.294 -10.819 1.00 19.24 321 PHE A C 1
ATOM 2004 O O . PHE A 1 301 ? -9.870 8.702 -11.889 1.00 19.28 321 PHE A O 1
ATOM 2012 N N . THR A 1 302 ? -8.346 8.819 -10.227 1.00 19.58 322 THR A N 1
ATOM 2013 C CA . THR A 1 302 ? -7.589 9.939 -10.799 1.00 20.07 322 THR A CA 1
ATOM 2014 C C . THR A 1 302 ? -7.018 9.590 -12.178 1.00 20.28 322 THR A C 1
ATOM 2015 O O . THR A 1 302 ? -7.094 10.397 -13.107 1.00 20.26 322 THR A O 1
ATOM 2019 N N . SER A 1 303 ? -6.461 8.386 -12.300 1.00 20.63 323 SER A N 1
ATOM 2020 C CA . SER A 1 303 ? -5.948 7.883 -13.576 1.00 21.18 323 SER A CA 1
ATOM 2021 C C . SER A 1 303 ? -7.063 7.745 -14.613 1.00 21.39 323 SER A C 1
ATOM 2022 O O . SER A 1 303 ? -6.871 8.065 -15.789 1.00 21.39 323 SER A O 1
ATOM 2025 N N . THR A 1 304 ? -8.222 7.273 -14.162 1.00 21.69 324 THR A N 1
ATOM 2026 C CA . THR A 1 304 ? -9.392 7.095 -15.023 1.00 22.03 324 THR A CA 1
ATOM 2027 C C . THR A 1 304 ? -9.944 8.436 -15.512 1.00 22.36 324 THR A C 1
ATOM 2028 O O . THR A 1 304 ? -10.269 8.574 -16.693 1.00 22.36 324 THR A O 1
ATOM 2032 N N . VAL A 1 305 ? -10.029 9.415 -14.610 1.00 22.83 325 VAL A N 1
ATOM 2033 C CA . VAL A 1 305 ? -10.467 10.775 -14.954 1.00 23.38 325 VAL A CA 1
ATOM 2034 C C . VAL A 1 305 ? -9.608 11.362 -16.079 1.00 23.75 325 VAL A C 1
ATOM 2035 O O . VAL A 1 305 ? -10.136 11.937 -17.035 1.00 23.72 325 VAL A O 1
ATOM 2039 N N . ALA A 1 306 ? -8.290 11.197 -15.962 1.00 24.28 326 ALA A N 1
ATOM 2040 C CA . ALA A 1 306 ? -7.343 11.675 -16.972 1.00 24.81 326 ALA A CA 1
ATOM 2041 C C . ALA A 1 306 ? -7.588 11.035 -18.340 1.00 25.23 326 ALA A C 1
ATOM 2042 O O . ALA A 1 306 ? -7.575 11.723 -19.364 1.00 25.40 326 ALA A O 1
ATOM 2044 N N . ASN A 1 307 ? -7.817 9.722 -18.344 1.00 25.70 327 ASN A N 1
ATOM 2045 C CA . ASN A 1 307 ? -8.120 8.986 -19.571 1.00 26.21 327 ASN A CA 1
ATOM 2046 C C . ASN A 1 307 ? -9.474 9.377 -20.164 1.00 26.45 327 ASN A C 1
ATOM 2047 O O . ASN A 1 307 ? -9.611 9.489 -21.384 1.00 26.38 327 ASN A O 1
ATOM 2052 N N . LEU A 1 308 ? -10.461 9.586 -19.292 1.00 26.80 328 LEU A N 1
ATOM 2053 C CA . LEU A 1 308 ? -11.801 10.010 -19.705 1.00 27.25 328 LEU A CA 1
ATOM 2054 C C . LEU A 1 308 ? -11.789 11.390 -20.359 1.00 27.74 328 LEU A C 1
ATOM 2055 O O . LEU A 1 308 ? -12.468 11.608 -21.364 1.00 27.72 328 LEU A O 1
ATOM 2060 N N . GLN A 1 309 ? -11.013 12.309 -19.786 1.00 28.38 329 GLN A N 1
ATOM 2061 C CA . GLN A 1 309 ? -10.857 13.659 -20.331 1.00 29.19 329 GLN A CA 1
ATOM 2062 C C . GLN A 1 309 ? -10.200 13.636 -21.710 1.00 29.64 329 GLN A C 1
ATOM 2063 O O . GLN A 1 309 ? -10.607 14.376 -22.607 1.00 29.67 329 GLN A O 1
ATOM 2069 N N . SER A 1 310 ? -9.193 12.778 -21.868 1.00 30.29 330 SER A N 1
ATOM 2070 C CA . SER A 1 310 ? -8.494 12.606 -23.141 1.00 30.97 330 SER A CA 1
ATOM 2071 C C . SER A 1 310 ? -9.400 11.992 -24.210 1.00 31.45 330 SER A C 1
ATOM 2072 O O . SER A 1 310 ? -9.351 12.393 -25.374 1.00 31.48 330 SER A O 1
ATOM 2075 N N . MET A 1 311 ? -10.222 11.025 -23.805 1.00 32.03 331 MET A N 1
ATOM 2076 C CA . MET A 1 311 ? -11.159 10.365 -24.716 1.00 32.72 331 MET A CA 1
ATOM 2077 C C . MET A 1 311 ? -12.284 11.296 -25.163 1.00 33.14 331 MET A C 1
ATOM 2078 O O . MET A 1 311 ? -12.692 11.264 -26.325 1.00 33.15 331 MET A O 1
ATOM 2083 N N . THR A 1 312 ? -12.775 12.119 -24.237 1.00 33.75 332 THR A N 1
ATOM 2084 C CA . THR A 1 312 ? -13.862 13.061 -24.516 1.00 34.38 332 THR A CA 1
ATOM 2085 C C . THR A 1 312 ? -13.406 14.190 -25.446 1.00 34.95 332 THR A C 1
ATOM 2086 O O . THR A 1 312 ? -14.155 14.608 -26.332 1.00 34.96 332 THR A O 1
ATOM 2090 N N . GLU A 1 313 ? -12.177 14.668 -25.243 1.00 35.68 333 GLU A N 1
ATOM 2091 C CA . GLU A 1 313 ? -11.598 15.732 -26.069 1.00 36.44 333 GLU A CA 1
ATOM 2092 C C . GLU A 1 313 ? -11.347 15.287 -27.510 1.00 36.86 333 GLU A C 1
ATOM 2093 O O . GLU A 1 313 ? -11.605 16.042 -28.450 1.00 36.94 333 GLU A O 1
ATOM 2099 N N . ASN A 1 314 ? -10.844 14.063 -27.674 1.00 37.45 334 ASN A N 1
ATOM 2100 C CA . ASN A 1 314 ? -10.593 13.488 -28.997 1.00 38.02 334 ASN A CA 1
ATOM 2101 C C . ASN A 1 314 ? -11.880 13.187 -29.761 1.00 38.41 334 ASN A C 1
ATOM 2102 O O . ASN A 1 314 ? -11.925 13.296 -30.989 1.00 38.43 334 ASN A O 1
ATOM 2107 N N . LEU A 1 315 ? -12.920 12.809 -29.022 1.00 38.90 335 LEU A N 1
ATOM 2108 C CA . LEU A 1 315 ? -14.210 12.462 -29.605 1.00 39.40 335 LEU A CA 1
ATOM 2109 C C . LEU A 1 315 ? -15.025 13.706 -29.962 1.00 39.76 335 LEU A C 1
ATOM 2110 O O . LEU A 1 315 ? -15.842 13.675 -30.885 1.00 39.82 335 LEU A O 1
ATOM 2115 N N . SER A 1 316 ? -14.798 14.792 -29.225 1.00 40.22 336 SER A N 1
ATOM 2116 C CA . SER A 1 316 ? -15.417 16.084 -29.524 1.00 40.68 336 SER A CA 1
ATOM 2117 C C . SER A 1 316 ? -14.785 16.725 -30.758 1.00 40.98 336 SER A C 1
ATOM 2118 O O . SER A 1 316 ? -15.444 17.475 -31.482 1.00 41.07 336 SER A O 1
ATOM 2121 N N . SER A 1 317 ? -13.507 16.421 -30.985 1.00 41.34 337 SER A N 1
ATOM 2122 C CA . SER A 1 317 ? -12.766 16.914 -32.147 1.00 41.68 337 SER A CA 1
ATOM 2123 C C . SER A 1 317 ? -13.220 16.249 -33.446 1.00 41.90 337 SER A C 1
ATOM 2124 O O . SER A 1 317 ? -13.148 16.858 -34.516 1.00 41.98 337 SER A O 1
ATOM 2127 N N . ALA A 1 318 ? -13.679 15.002 -33.342 1.00 42.14 338 ALA A N 1
ATOM 2128 C CA . ALA A 1 318 ? -14.187 14.252 -34.492 1.00 42.39 338 ALA A CA 1
ATOM 2129 C C . ALA A 1 318 ? -15.475 14.865 -35.043 1.00 42.56 338 ALA A C 1
ATOM 2130 O O . ALA A 1 318 ? -15.662 14.930 -36.261 1.00 42.62 338 ALA A O 1
ATOM 2132 N N . LEU A 1 319 ? -16.346 15.312 -34.135 1.00 42.73 339 LEU A N 1
ATOM 2133 C CA . LEU A 1 319 ? -17.599 16.003 -34.471 1.00 42.86 339 LEU A CA 1
ATOM 2134 C C . LEU A 1 319 ? -18.445 15.244 -35.496 1.00 42.91 339 LEU A C 1
ATOM 2135 O O . LEU A 1 319 ? -19.675 15.285 -35.455 1.00 42.99 339 LEU A O 1
#